Protein AF-A0A7C3IYG7-F1 (afdb_monomer_lite)

Structure (mmCIF, N/CA/C/O backbone):
data_AF-A0A7C3IYG7-F1
#
_entry.id   AF-A0A7C3IYG7-F1
#
loop_
_atom_site.group_PDB
_atom_site.id
_atom_site.type_symbol
_atom_site.label_atom_id
_atom_site.label_alt_id
_atom_site.label_comp_id
_atom_site.label_asym_id
_atom_site.label_entity_id
_atom_site.label_seq_id
_atom_site.pdbx_PDB_ins_code
_atom_site.Cartn_x
_atom_site.Cartn_y
_atom_site.Cartn_z
_atom_site.occupancy
_atom_site.B_iso_or_equiv
_atom_site.auth_seq_id
_atom_site.auth_comp_id
_atom_site.auth_asym_id
_atom_site.auth_atom_id
_atom_site.pdbx_PDB_model_num
ATOM 1 N N . MET A 1 1 ? 21.218 -60.807 -65.097 1.00 55.69 1 MET A N 1
ATOM 2 C CA . MET A 1 1 ? 21.999 -60.240 -63.975 1.00 55.69 1 MET A CA 1
ATOM 3 C C . MET A 1 1 ? 23.462 -60.341 -64.370 1.00 55.69 1 MET A C 1
ATOM 5 O O . MET A 1 1 ? 23.872 -61.433 -64.730 1.00 55.69 1 MET A O 1
ATOM 9 N N . ASN A 1 2 ? 24.216 -59.238 -64.404 1.00 71.31 2 ASN A N 1
ATOM 10 C CA . ASN A 1 2 ? 25.634 -59.289 -64.780 1.00 71.31 2 ASN A CA 1
ATOM 11 C C . ASN A 1 2 ? 26.439 -59.809 -63.589 1.00 71.31 2 ASN A C 1
ATOM 13 O O . ASN A 1 2 ? 26.645 -59.083 -62.616 1.00 71.31 2 ASN A O 1
ATOM 17 N N . VAL A 1 3 ? 26.832 -61.078 -63.652 1.00 81.81 3 VAL A N 1
ATOM 18 C CA . VAL A 1 3 ? 27.703 -61.697 -62.656 1.00 81.81 3 VAL A CA 1
ATOM 19 C C . VAL A 1 3 ? 29.142 -61.367 -63.032 1.00 81.81 3 VAL A C 1
ATOM 21 O O . VAL A 1 3 ? 29.568 -61.615 -64.156 1.00 81.81 3 VAL A O 1
ATOM 24 N N . VAL A 1 4 ? 29.878 -60.740 -62.115 1.00 89.50 4 VAL A N 1
ATOM 25 C CA . VAL A 1 4 ? 31.293 -60.410 -62.323 1.00 89.50 4 VAL A CA 1
ATOM 26 C C . VAL A 1 4 ? 32.123 -61.541 -61.714 1.00 89.50 4 VAL A C 1
ATOM 28 O O . VAL A 1 4 ? 31.991 -61.774 -60.509 1.00 89.50 4 VAL A O 1
ATOM 31 N N . PRO A 1 5 ? 32.947 -62.259 -62.494 1.00 93.06 5 PRO A N 1
ATOM 32 C CA . PRO A 1 5 ? 33.769 -63.335 -61.957 1.00 93.06 5 PRO A CA 1
ATOM 33 C C . PRO A 1 5 ? 34.926 -62.783 -61.117 1.00 93.06 5 PRO A C 1
ATOM 35 O O . PRO A 1 5 ? 35.430 -61.680 -61.348 1.00 93.06 5 PRO A O 1
ATOM 38 N N . CYS A 1 6 ? 35.367 -63.560 -60.130 1.00 93.81 6 CYS A N 1
ATOM 39 C CA . CYS A 1 6 ? 36.541 -63.225 -59.337 1.00 93.81 6 CYS A CA 1
ATOM 40 C C . CYS A 1 6 ? 37.807 -63.243 -60.207 1.00 93.81 6 CYS A C 1
ATOM 42 O O . CYS A 1 6 ? 38.082 -64.262 -60.834 1.00 93.81 6 CYS A O 1
ATOM 44 N N . PRO A 1 7 ? 38.653 -62.198 -60.188 1.00 93.94 7 PRO A N 1
ATOM 45 C CA . PRO A 1 7 ? 39.861 -62.168 -61.015 1.00 93.94 7 PRO A CA 1
ATOM 46 C C . PRO A 1 7 ? 40.914 -63.208 -60.601 1.00 93.94 7 PRO A C 1
ATOM 48 O O . PRO A 1 7 ? 41.842 -63.464 -61.358 1.00 93.94 7 PRO A O 1
ATOM 51 N N . LYS A 1 8 ? 40.798 -63.793 -59.398 1.00 94.81 8 LYS A N 1
ATOM 52 C CA . LYS A 1 8 ? 41.775 -64.751 -58.866 1.00 94.81 8 LYS A CA 1
ATOM 53 C C . LYS A 1 8 ? 41.374 -66.213 -59.073 1.00 94.81 8 LYS A C 1
ATOM 55 O O . LYS A 1 8 ? 42.230 -67.024 -59.400 1.00 94.81 8 LYS A O 1
ATOM 60 N N . CYS A 1 9 ? 40.105 -66.560 -58.854 1.00 95.19 9 CYS A N 1
ATOM 61 C CA . CYS A 1 9 ? 39.622 -67.946 -58.942 1.00 95.19 9 CYS A CA 1
ATOM 62 C C . CYS A 1 9 ? 38.452 -68.146 -59.915 1.00 95.19 9 CYS A C 1
ATOM 64 O O . CYS A 1 9 ? 37.945 -69.255 -60.029 1.00 95.19 9 CYS A O 1
ATOM 66 N N . SER A 1 10 ? 37.997 -67.088 -60.590 1.00 93.56 10 SER A N 1
ATOM 67 C CA . SER A 1 10 ? 36.863 -67.086 -61.529 1.00 93.56 10 SER A CA 1
ATOM 68 C C . SER A 1 10 ? 35.498 -67.471 -60.946 1.00 93.56 10 SER A C 1
ATOM 70 O O . SER A 1 10 ? 34.525 -67.527 -61.692 1.00 93.56 10 SER A O 1
ATOM 72 N N . ALA A 1 11 ? 35.384 -67.665 -59.628 1.00 94.19 11 ALA A N 1
ATOM 73 C CA . ALA A 1 11 ? 34.102 -67.904 -58.969 1.00 94.19 11 ALA A CA 1
ATOM 74 C C . ALA A 1 11 ? 33.148 -66.706 -59.124 1.00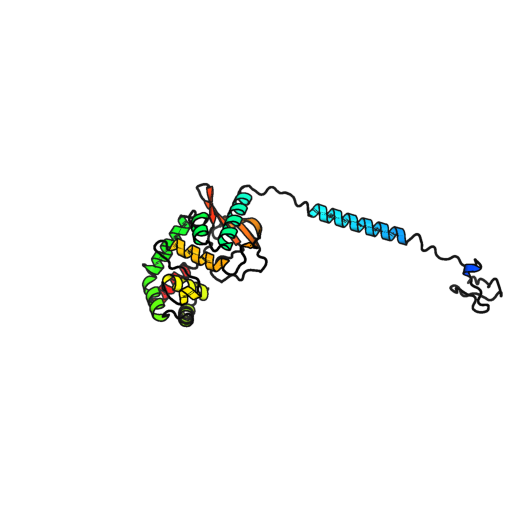 94.19 11 ALA A C 1
ATOM 76 O O . ALA A 1 11 ? 33.579 -65.546 -59.134 1.00 94.19 11 ALA A O 1
ATOM 77 N N . GLU A 1 12 ? 31.849 -66.984 -59.210 1.00 93.81 12 GLU A N 1
ATOM 78 C CA . GLU A 1 12 ? 30.803 -65.969 -59.325 1.00 93.81 12 GLU A CA 1
ATOM 79 C C . GLU A 1 12 ? 30.682 -65.134 -58.042 1.00 93.81 12 GLU A C 1
ATOM 81 O O . GLU A 1 12 ? 30.553 -65.663 -56.938 1.00 93.81 12 GLU A O 1
ATOM 86 N N . LEU A 1 13 ? 30.738 -63.803 -58.171 1.00 90.44 13 LEU A N 1
ATOM 87 C CA . LEU A 1 13 ? 30.729 -62.908 -57.015 1.00 90.44 13 LEU A CA 1
ATOM 88 C C . LEU A 1 13 ? 29.322 -62.374 -56.701 1.00 90.44 13 LEU A C 1
ATOM 90 O O . LEU A 1 13 ? 28.642 -61.859 -57.594 1.00 90.44 13 LEU A O 1
ATOM 94 N N . PRO A 1 14 ? 28.908 -62.356 -55.419 1.00 85.12 14 PRO A N 1
ATOM 95 C CA . PRO A 1 14 ? 27.654 -61.730 -55.019 1.00 85.12 14 PRO A CA 1
ATOM 96 C C . PRO A 1 14 ? 27.717 -60.206 -55.194 1.00 85.12 14 PRO A C 1
ATOM 98 O O . PRO A 1 14 ? 28.733 -59.565 -54.911 1.00 85.12 14 PRO A O 1
ATOM 101 N N . ALA A 1 15 ? 26.599 -59.582 -55.579 1.00 83.81 15 ALA A N 1
ATOM 102 C CA . ALA A 1 15 ? 26.536 -58.170 -55.982 1.00 83.81 15 ALA A CA 1
ATOM 103 C C . ALA A 1 15 ? 27.065 -57.157 -54.943 1.00 83.81 15 ALA A C 1
ATOM 105 O O . ALA A 1 15 ? 27.462 -56.055 -55.314 1.00 83.81 15 ALA A O 1
ATOM 106 N N . LYS A 1 16 ? 27.141 -57.506 -53.650 1.00 84.19 16 LYS A N 1
ATOM 107 C CA . LYS A 1 16 ? 27.595 -56.610 -52.563 1.00 84.19 16 LYS A CA 1
ATOM 108 C C . LYS A 1 16 ? 28.749 -57.153 -51.698 1.00 84.19 16 LYS A C 1
ATOM 110 O O . LYS A 1 16 ? 29.076 -56.537 -50.690 1.00 84.19 16 LYS A O 1
ATOM 115 N N . GLY A 1 17 ? 29.392 -58.258 -52.085 1.00 85.19 17 GLY A N 1
ATOM 116 C CA . GLY A 1 17 ? 30.521 -58.817 -51.329 1.00 85.19 17 GLY A CA 1
ATOM 117 C C . GLY A 1 17 ? 31.777 -57.936 -51.381 1.00 85.19 17 GLY A C 1
ATOM 118 O O . GLY A 1 17 ? 32.104 -57.390 -52.433 1.00 85.19 17 GLY A O 1
ATOM 119 N N . ARG A 1 18 ? 32.484 -57.798 -50.250 1.00 90.31 18 ARG A N 1
ATOM 120 C CA . ARG A 1 18 ? 33.813 -57.153 -50.176 1.00 90.31 18 ARG A CA 1
ATOM 121 C C . ARG A 1 18 ? 34.944 -58.115 -50.551 1.00 90.31 18 ARG A C 1
ATOM 123 O O . ARG A 1 18 ? 35.904 -57.698 -51.190 1.00 90.31 18 ARG A O 1
ATOM 130 N N . PHE A 1 19 ? 34.789 -59.388 -50.199 1.00 93.19 19 PHE A N 1
ATOM 131 C CA . PHE A 1 19 ? 35.754 -60.451 -50.461 1.00 93.19 19 PHE A CA 1
ATOM 132 C C . PHE A 1 19 ? 35.117 -61.553 -51.311 1.00 93.19 19 PHE A C 1
ATOM 134 O O . PHE A 1 19 ? 33.899 -61.750 -51.265 1.00 93.19 19 PHE A O 1
ATOM 141 N N . CYS A 1 20 ? 35.929 -62.278 -52.079 1.00 93.19 20 CYS A N 1
ATOM 142 C CA . CYS A 1 20 ? 35.503 -63.528 -52.701 1.00 93.19 20 CYS A CA 1
ATOM 143 C C . CYS A 1 20 ? 35.314 -64.599 -51.620 1.00 93.19 20 CYS A C 1
ATOM 145 O O . CYS A 1 20 ? 36.235 -64.843 -50.844 1.00 93.19 20 CYS A O 1
ATOM 147 N N . LEU A 1 21 ? 34.142 -65.236 -51.581 1.00 93.00 21 LEU A N 1
ATOM 148 C CA . LEU A 1 21 ? 33.816 -66.239 -50.561 1.00 93.00 21 LEU A CA 1
ATOM 149 C C . LEU A 1 21 ? 34.609 -67.542 -50.730 1.00 93.00 21 LEU A C 1
ATOM 151 O O . LEU A 1 21 ? 34.847 -68.225 -49.745 1.00 93.00 21 LEU A O 1
ATOM 155 N N . GLU A 1 22 ? 35.066 -67.836 -51.948 1.00 95.12 22 GLU A N 1
ATOM 156 C CA . GLU A 1 22 ? 35.830 -69.053 -52.242 1.00 95.12 22 GLU A CA 1
ATOM 157 C C . GLU A 1 22 ? 37.329 -68.887 -51.959 1.00 95.12 22 GLU A C 1
ATOM 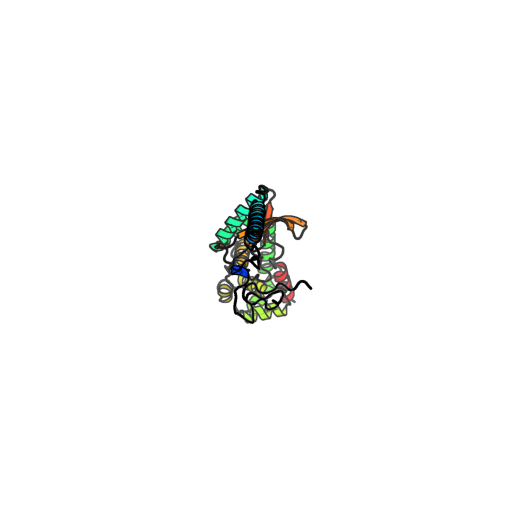159 O O . GLU A 1 22 ? 37.947 -69.723 -51.312 1.00 95.12 22 GLU A O 1
ATOM 164 N N . CYS A 1 23 ? 37.947 -67.797 -52.435 1.00 95.00 23 CYS A N 1
ATOM 165 C CA . CYS A 1 23 ? 39.408 -67.629 -52.361 1.00 95.00 23 CYS A CA 1
ATOM 166 C C . CYS A 1 23 ? 39.891 -66.517 -51.416 1.00 95.00 23 CYS A C 1
ATOM 168 O O . CYS A 1 23 ? 41.096 -66.277 -51.321 1.00 95.00 23 CYS A O 1
ATOM 170 N N . GLY A 1 24 ? 38.977 -65.782 -50.776 1.00 92.69 24 GLY A N 1
ATOM 171 C CA . GLY A 1 24 ? 39.298 -64.700 -49.839 1.00 92.69 24 GLY A CA 1
ATOM 172 C C . GLY A 1 24 ? 39.858 -63.413 -50.465 1.00 92.69 24 GLY A C 1
ATOM 173 O O . GLY A 1 24 ? 40.280 -62.519 -49.739 1.00 92.69 24 GLY A O 1
ATOM 174 N N . CYS A 1 25 ? 39.888 -63.279 -51.796 1.00 93.25 25 CYS A N 1
ATOM 175 C CA . CYS A 1 25 ? 40.437 -62.093 -52.473 1.00 93.25 25 CYS A CA 1
ATOM 176 C C . CYS A 1 25 ? 39.624 -60.812 -52.175 1.00 93.25 25 CYS A C 1
ATOM 178 O O . CYS A 1 25 ? 38.404 -60.819 -52.356 1.00 93.25 25 CYS A O 1
ATOM 180 N N . ASP A 1 26 ? 40.284 -59.715 -51.762 1.00 92.38 26 ASP A N 1
ATOM 181 C CA . ASP A 1 26 ? 39.660 -58.391 -51.570 1.00 92.38 26 ASP A CA 1
ATOM 182 C C . ASP A 1 26 ? 39.371 -57.720 -52.922 1.00 92.38 26 ASP A C 1
ATOM 184 O O . ASP A 1 26 ? 40.269 -57.389 -53.702 1.00 92.38 26 ASP A O 1
ATOM 188 N N . LEU A 1 27 ? 38.085 -57.507 -53.196 1.00 90.50 27 LEU A N 1
ATOM 189 C CA . LEU A 1 27 ? 37.592 -57.021 -54.481 1.00 90.50 27 LEU A CA 1
ATOM 190 C C . LEU A 1 27 ? 37.798 -55.513 -54.683 1.00 90.50 27 LEU A C 1
ATOM 192 O O . LEU A 1 27 ? 37.741 -55.043 -55.820 1.00 90.50 27 LEU A O 1
ATOM 196 N N . TYR A 1 28 ? 38.032 -54.743 -53.617 1.00 86.81 28 TYR A N 1
ATOM 197 C CA . TYR A 1 28 ? 38.353 -53.318 -53.735 1.00 86.81 28 TYR A CA 1
ATOM 198 C C . TYR A 1 28 ? 39.823 -53.121 -54.077 1.00 86.81 28 TYR A C 1
ATOM 200 O O . TYR A 1 28 ? 40.146 -52.311 -54.944 1.00 86.81 28 TYR A O 1
ATOM 208 N N . GLN A 1 29 ? 40.711 -53.900 -53.454 1.00 89.06 29 GLN A N 1
ATOM 209 C CA . GLN A 1 29 ? 42.139 -53.833 -53.763 1.00 89.06 29 GLN A CA 1
ATOM 210 C C . GLN A 1 29 ? 42.431 -54.334 -55.183 1.00 89.06 29 GLN A C 1
ATOM 212 O O . GLN A 1 29 ? 43.254 -53.755 -55.884 1.00 89.06 29 GLN A O 1
ATOM 217 N N . ALA A 1 30 ? 41.697 -55.352 -55.641 1.00 85.12 30 ALA A N 1
ATOM 218 C CA . ALA A 1 30 ? 41.769 -55.845 -57.015 1.00 85.12 30 ALA A CA 1
ATOM 219 C C . ALA A 1 30 ? 41.150 -54.887 -58.059 1.00 85.12 30 ALA A C 1
ATOM 221 O O . ALA A 1 30 ? 41.086 -55.229 -59.237 1.00 85.12 30 ALA A O 1
ATOM 222 N N . GLY A 1 31 ? 40.642 -53.716 -57.652 1.00 87.75 31 GLY A N 1
ATOM 223 C CA . GLY A 1 31 ? 40.057 -52.720 -58.556 1.00 87.75 31 GLY A CA 1
ATOM 224 C C . GLY A 1 31 ? 38.706 -53.115 -59.161 1.00 87.75 31 GLY A C 1
ATOM 225 O O . GLY A 1 31 ? 38.147 -52.359 -59.954 1.00 87.75 31 GLY A O 1
ATOM 226 N N . VAL A 1 32 ? 38.150 -54.265 -58.768 1.00 85.56 32 VAL A N 1
ATOM 227 C CA . VAL A 1 32 ? 36.845 -54.759 -59.236 1.00 85.56 32 VAL A CA 1
ATOM 228 C C . VAL A 1 32 ? 35.711 -53.883 -58.694 1.00 85.56 32 VAL A C 1
ATOM 230 O O . VAL A 1 32 ? 34.663 -53.754 -59.327 1.00 85.56 32 VAL A O 1
ATOM 233 N N . ARG A 1 33 ? 35.910 -53.241 -57.534 1.00 80.81 33 ARG A N 1
ATOM 234 C CA . ARG A 1 33 ? 34.943 -52.319 -56.923 1.00 80.81 33 ARG A CA 1
ATOM 235 C C . ARG A 1 33 ? 35.582 -50.988 -56.558 1.00 80.81 33 ARG A C 1
ATOM 237 O O . ARG A 1 33 ? 36.662 -50.939 -55.983 1.00 80.81 33 ARG A O 1
ATOM 244 N N . ARG A 1 34 ? 34.869 -49.896 -56.836 1.00 76.75 34 ARG A N 1
ATOM 245 C CA . ARG A 1 34 ? 35.255 -48.544 -56.410 1.00 76.75 34 ARG A CA 1
ATOM 246 C C . ARG A 1 34 ? 34.597 -48.224 -55.071 1.00 76.75 34 ARG A C 1
ATOM 248 O O . ARG A 1 34 ? 33.399 -48.450 -54.906 1.00 76.75 34 ARG A O 1
ATOM 255 N N . ALA A 1 35 ? 35.371 -47.706 -54.120 1.00 68.19 35 ALA A N 1
ATOM 256 C CA . ALA A 1 35 ? 34.825 -47.232 -52.854 1.00 68.19 35 ALA A CA 1
ATOM 257 C C . ALA A 1 35 ? 33.899 -46.021 -53.095 1.00 68.19 35 ALA A C 1
ATOM 259 O O . ALA A 1 35 ? 34.225 -45.162 -53.920 1.00 68.19 35 ALA A O 1
ATOM 260 N N . PRO A 1 36 ? 32.751 -45.922 -52.403 1.00 61.28 36 PRO A N 1
ATOM 261 C CA . PRO A 1 36 ? 31.920 -44.728 -52.469 1.00 61.28 36 PRO A CA 1
ATOM 262 C C . PRO A 1 36 ? 32.690 -43.528 -51.896 1.00 61.28 36 PRO A C 1
ATOM 264 O O . PRO A 1 36 ? 33.193 -43.574 -50.774 1.00 61.28 36 PRO A O 1
ATOM 267 N N . LEU A 1 37 ? 32.791 -42.451 -52.677 1.00 58.38 37 LEU A N 1
ATOM 268 C CA . LEU A 1 37 ? 33.453 -41.201 -52.295 1.00 58.38 37 LEU A CA 1
ATOM 269 C C . LEU A 1 37 ? 32.657 -40.498 -51.177 1.00 58.38 37 LEU A C 1
ATOM 271 O O . LEU A 1 37 ? 31.781 -39.678 -51.438 1.00 58.38 37 LEU A O 1
ATOM 275 N N . PHE A 1 38 ? 32.959 -40.814 -49.917 1.00 54.66 38 PHE A N 1
ATOM 276 C CA . PHE A 1 38 ? 32.318 -40.223 -48.731 1.00 54.66 38 PHE A CA 1
ATOM 277 C C . PHE A 1 38 ? 32.765 -38.777 -48.412 1.00 54.66 38 PHE A C 1
ATOM 279 O O . PHE A 1 38 ? 32.207 -38.155 -47.515 1.00 54.66 38 PHE A O 1
ATOM 286 N N . GLY A 1 39 ? 33.732 -38.207 -49.142 1.00 54.28 39 GLY A N 1
ATOM 287 C CA . GLY A 1 39 ? 34.352 -36.919 -48.787 1.00 54.28 39 GLY A CA 1
ATOM 288 C C . GLY A 1 39 ? 33.534 -35.653 -49.089 1.00 54.28 39 GLY A C 1
ATOM 289 O O . GLY A 1 39 ? 33.685 -34.656 -48.393 1.00 54.28 39 GLY A O 1
ATOM 290 N N . ALA A 1 40 ? 32.650 -35.661 -50.092 1.00 54.72 40 ALA A N 1
ATOM 291 C CA . ALA A 1 40 ? 32.000 -34.424 -50.555 1.00 54.72 40 ALA A CA 1
ATOM 292 C C . ALA A 1 40 ? 30.715 -34.055 -49.786 1.00 54.72 40 ALA A C 1
ATOM 294 O O . ALA A 1 40 ? 30.357 -32.882 -49.701 1.00 54.72 40 ALA A O 1
ATOM 295 N N . ARG A 1 41 ? 30.013 -35.034 -49.197 1.00 56.44 41 ARG A N 1
ATOM 296 C CA . ARG A 1 41 ? 28.742 -34.783 -48.492 1.00 56.44 41 ARG A CA 1
ATOM 297 C C . ARG A 1 41 ? 28.932 -34.086 -47.144 1.00 56.44 41 ARG A C 1
ATOM 299 O O . ARG A 1 41 ? 28.112 -33.248 -46.790 1.00 56.44 41 ARG A O 1
ATOM 306 N N . SER A 1 42 ? 30.025 -34.368 -46.439 1.00 58.66 42 SER A N 1
ATOM 307 C CA . SER A 1 42 ? 30.265 -33.844 -45.089 1.00 58.66 42 SER A CA 1
ATOM 308 C C . SER A 1 42 ? 30.468 -32.323 -45.059 1.00 58.66 42 SER A C 1
ATOM 310 O O . SER A 1 42 ? 29.978 -31.664 -44.142 1.00 58.66 42 SER A O 1
ATOM 312 N N . LEU A 1 43 ? 31.110 -31.748 -46.084 1.00 61.94 43 LEU A N 1
ATOM 313 C CA . LEU A 1 43 ? 31.385 -30.305 -46.162 1.00 61.94 43 LEU A CA 1
ATOM 314 C C . LEU A 1 43 ? 30.121 -29.463 -46.386 1.00 61.94 43 LEU A C 1
ATOM 316 O O . LEU A 1 43 ? 29.990 -28.388 -45.804 1.00 61.94 43 LEU A O 1
ATOM 320 N N . VAL A 1 44 ? 29.163 -29.965 -47.171 1.00 68.38 44 VAL A N 1
ATOM 321 C CA . VAL A 1 44 ? 27.909 -29.248 -47.456 1.00 68.38 44 VAL A CA 1
ATOM 322 C C . VAL A 1 44 ? 27.037 -29.148 -46.201 1.00 68.38 44 VAL A C 1
ATOM 324 O O . VAL A 1 44 ? 26.525 -28.075 -45.890 1.00 68.38 44 VAL A O 1
ATOM 327 N N . THR A 1 45 ? 26.919 -30.229 -45.425 1.00 69.81 45 THR A N 1
ATOM 328 C CA . THR A 1 45 ? 26.177 -30.217 -44.151 1.00 69.81 45 THR A CA 1
ATOM 329 C C . THR A 1 45 ? 26.777 -29.255 -43.127 1.00 69.81 45 THR A C 1
ATOM 331 O O . THR A 1 45 ? 26.028 -28.568 -42.434 1.00 69.81 45 THR A O 1
ATOM 334 N N . LEU A 1 46 ? 28.109 -29.159 -43.052 1.00 72.12 46 LEU A N 1
ATOM 335 C CA . LEU A 1 46 ? 28.779 -28.246 -42.124 1.00 72.12 46 LEU A CA 1
ATOM 336 C C . LEU A 1 46 ? 28.533 -26.776 -42.505 1.00 72.12 46 LEU A C 1
ATOM 338 O O . LEU A 1 46 ? 28.221 -25.963 -41.638 1.00 72.12 46 LEU A O 1
ATOM 342 N N . ALA A 1 47 ? 28.601 -26.444 -43.798 1.00 70.56 47 ALA A N 1
ATOM 343 C CA . ALA A 1 47 ? 28.348 -25.088 -44.286 1.00 70.56 47 ALA A CA 1
ATOM 344 C C . ALA A 1 47 ? 26.905 -24.624 -44.011 1.00 70.56 47 ALA A C 1
ATOM 346 O O . ALA A 1 47 ? 26.693 -23.490 -43.582 1.00 70.56 47 ALA A O 1
ATOM 347 N N . ILE A 1 48 ? 25.919 -25.513 -44.186 1.00 75.50 48 ILE A N 1
ATOM 348 C CA . ILE A 1 48 ? 24.510 -25.220 -43.876 1.00 75.50 48 ILE A CA 1
ATOM 349 C C . ILE A 1 48 ? 24.321 -25.003 -42.369 1.00 75.50 48 ILE A C 1
ATOM 351 O O . ILE A 1 48 ? 23.678 -24.034 -41.969 1.00 75.50 48 ILE A O 1
ATOM 355 N N . ALA A 1 49 ? 24.914 -25.854 -41.525 1.00 74.75 49 ALA A N 1
ATOM 356 C CA . ALA A 1 49 ? 24.818 -25.715 -40.073 1.00 74.75 49 ALA A CA 1
ATOM 357 C C . ALA A 1 49 ? 25.423 -24.390 -39.573 1.00 74.75 49 ALA A C 1
ATOM 359 O O . ALA A 1 49 ? 24.804 -23.701 -38.764 1.00 74.75 49 ALA A O 1
ATOM 360 N N . VAL A 1 50 ? 26.588 -23.990 -40.099 1.00 78.00 50 VAL A N 1
ATOM 361 C CA . VAL A 1 50 ? 27.231 -22.709 -39.759 1.00 78.00 50 VAL A CA 1
ATOM 362 C C . VAL A 1 50 ? 26.402 -21.518 -40.249 1.00 78.00 50 VAL A C 1
ATOM 364 O O . VAL A 1 50 ? 26.240 -20.548 -39.510 1.00 78.00 50 VAL A O 1
ATOM 367 N N . GLY A 1 51 ? 25.821 -21.597 -41.450 1.00 77.19 51 GLY A N 1
ATOM 368 C CA . GLY A 1 51 ? 24.938 -20.554 -41.981 1.00 77.19 51 GLY A CA 1
ATOM 369 C C . GLY A 1 51 ? 23.674 -20.355 -41.139 1.00 77.19 51 GLY A C 1
ATOM 370 O O . GLY A 1 51 ? 23.325 -19.220 -40.814 1.00 77.19 51 GLY A O 1
ATOM 371 N N . ILE A 1 52 ? 23.026 -21.447 -40.719 1.00 76.56 52 ILE A N 1
ATOM 372 C CA . ILE A 1 52 ? 21.844 -21.400 -39.843 1.00 76.56 52 ILE A CA 1
ATOM 373 C C . ILE A 1 52 ? 22.211 -20.823 -38.471 1.00 76.56 52 ILE A C 1
ATOM 375 O O . ILE A 1 52 ? 21.494 -19.963 -37.957 1.00 76.56 52 ILE A O 1
ATOM 379 N N . LEU A 1 53 ? 23.341 -21.243 -37.892 1.00 73.75 53 LEU A N 1
ATOM 380 C CA . LEU A 1 53 ? 23.795 -20.737 -36.597 1.00 73.75 53 LEU A CA 1
ATOM 381 C C . LEU A 1 53 ? 24.132 -19.237 -36.665 1.00 73.75 53 LEU A C 1
ATOM 383 O O . LEU A 1 53 ? 23.731 -18.476 -35.788 1.00 73.75 53 LEU A O 1
ATOM 387 N N . GLY A 1 54 ? 24.797 -18.792 -37.736 1.00 71.50 54 GLY A N 1
ATOM 388 C CA . GLY A 1 54 ? 25.085 -17.378 -37.982 1.00 71.50 54 GLY A CA 1
ATOM 389 C C . GLY A 1 54 ? 23.818 -16.536 -38.151 1.00 71.50 54 GLY A C 1
ATOM 390 O O . GLY A 1 54 ? 23.694 -15.484 -37.525 1.00 71.50 54 GLY A O 1
ATOM 391 N N . ALA A 1 55 ? 22.840 -17.021 -38.923 1.00 70.44 55 ALA A N 1
ATOM 392 C CA . ALA A 1 55 ? 21.555 -16.345 -39.102 1.00 70.44 55 ALA A CA 1
ATOM 393 C C . ALA A 1 55 ? 20.757 -16.251 -37.790 1.00 70.44 55 ALA A C 1
ATOM 395 O O . ALA A 1 55 ? 20.176 -15.206 -37.504 1.00 70.44 55 ALA A O 1
ATOM 396 N N . LEU A 1 56 ? 20.777 -17.294 -36.951 1.00 70.19 56 LEU A N 1
ATOM 397 C CA . LEU A 1 56 ? 20.157 -17.274 -35.622 1.00 70.19 56 LEU A CA 1
ATOM 398 C C . LEU A 1 56 ? 20.850 -16.292 -34.671 1.00 70.19 56 LEU A C 1
ATOM 400 O O . LEU A 1 56 ? 20.167 -15.554 -33.962 1.00 70.19 56 LEU A O 1
ATOM 404 N N . VAL A 1 57 ? 22.184 -16.220 -34.671 1.00 69.44 57 VAL A N 1
ATOM 405 C CA . VAL A 1 57 ? 22.938 -15.241 -33.865 1.00 69.44 57 VAL A CA 1
ATOM 406 C C . VAL A 1 57 ? 22.674 -13.804 -34.331 1.00 69.44 57 VAL A C 1
ATOM 408 O O . VAL A 1 57 ? 22.531 -12.907 -33.504 1.00 69.44 57 VAL A O 1
ATOM 411 N N . VAL A 1 58 ? 22.551 -13.562 -35.639 1.00 65.88 58 VAL A N 1
ATOM 412 C CA . VAL A 1 58 ? 22.217 -12.231 -36.177 1.00 65.88 58 VAL A CA 1
ATOM 413 C C . VAL A 1 58 ? 20.759 -11.865 -35.896 1.00 65.88 58 VAL A C 1
ATOM 415 O O . VAL A 1 58 ? 20.491 -10.740 -35.484 1.00 65.88 58 VAL A O 1
ATOM 418 N N . ALA A 1 59 ? 19.817 -12.801 -36.025 1.00 61.44 59 ALA A N 1
ATOM 419 C CA . ALA A 1 59 ? 18.409 -12.570 -35.701 1.00 61.44 59 ALA A CA 1
ATOM 420 C C . ALA A 1 59 ? 18.177 -12.346 -34.195 1.00 61.44 59 ALA A C 1
ATOM 422 O O . ALA A 1 59 ? 17.344 -11.525 -33.813 1.00 61.44 59 ALA A O 1
ATOM 423 N N . THR A 1 60 ? 18.930 -13.031 -33.329 1.00 57.47 60 THR A N 1
ATOM 424 C CA . THR A 1 60 ? 18.875 -12.823 -31.871 1.00 57.47 60 THR A CA 1
ATOM 425 C C . THR A 1 60 ? 19.565 -11.527 -31.451 1.00 57.47 60 THR A C 1
ATOM 427 O O . THR A 1 60 ? 19.010 -10.792 -30.638 1.00 57.47 60 THR A O 1
ATOM 430 N N . ARG A 1 61 ? 20.705 -11.163 -32.056 1.00 55.47 61 ARG A N 1
ATOM 431 C CA . ARG A 1 61 ? 21.339 -9.848 -31.835 1.00 55.47 61 ARG A CA 1
ATOM 432 C C . ARG A 1 61 ? 20.494 -8.691 -32.368 1.00 55.47 61 ARG A C 1
ATOM 434 O O . ARG A 1 61 ? 20.390 -7.673 -31.695 1.00 55.47 61 ARG A O 1
ATOM 441 N N . GLY A 1 62 ? 19.835 -8.861 -33.513 1.00 47.56 62 GLY A N 1
ATOM 442 C CA . GLY A 1 62 ? 18.910 -7.874 -34.078 1.00 47.56 62 GLY A CA 1
ATOM 443 C C . GLY A 1 62 ? 17.655 -7.657 -33.228 1.00 47.56 62 GLY A C 1
ATOM 444 O O . GLY A 1 62 ? 17.095 -6.569 -33.244 1.00 47.56 62 GLY A O 1
ATOM 445 N N . ARG A 1 63 ? 17.248 -8.653 -32.428 1.00 49.22 63 ARG A N 1
ATOM 446 C CA . ARG A 1 63 ? 16.184 -8.510 -31.420 1.00 49.22 63 ARG A CA 1
ATOM 447 C C . ARG A 1 63 ? 16.655 -7.919 -30.091 1.00 49.22 63 ARG A C 1
ATOM 449 O O . ARG A 1 63 ? 15.831 -7.367 -29.375 1.00 49.22 63 ARG A O 1
ATOM 456 N N . LEU A 1 64 ? 17.943 -8.035 -29.761 1.00 47.62 64 LEU A N 1
ATOM 457 C CA . LEU A 1 64 ? 18.547 -7.417 -28.570 1.00 47.62 64 LEU A CA 1
ATOM 458 C C . LEU A 1 64 ? 18.906 -5.944 -28.781 1.00 47.62 64 LEU A C 1
ATOM 460 O O . LEU A 1 64 ? 19.013 -5.203 -27.812 1.00 47.62 64 LEU A O 1
ATOM 464 N N . VAL A 1 65 ? 18.980 -5.488 -30.034 1.00 45.78 65 VAL A N 1
ATOM 465 C CA . VAL A 1 65 ? 18.727 -4.082 -30.371 1.00 45.78 65 VAL A CA 1
ATOM 466 C C . VAL A 1 65 ? 17.211 -3.878 -30.374 1.00 45.78 65 VAL A C 1
ATOM 468 O O . VAL A 1 65 ? 16.586 -3.519 -31.369 1.00 45.78 65 VAL A O 1
ATOM 471 N N . THR A 1 66 ? 16.585 -4.145 -29.227 1.00 46.22 66 THR A N 1
ATOM 472 C CA . THR A 1 66 ? 15.361 -3.454 -28.858 1.00 46.22 66 THR A CA 1
ATOM 473 C C . THR A 1 66 ? 15.669 -1.981 -29.026 1.00 46.22 66 THR A C 1
ATOM 475 O O . THR A 1 66 ? 16.481 -1.434 -28.284 1.00 46.22 66 THR A O 1
ATOM 478 N N . SER A 1 67 ? 15.088 -1.389 -30.068 1.00 46.25 67 SER A N 1
ATOM 479 C CA . SER A 1 67 ? 14.476 -0.071 -30.021 1.00 46.25 67 SER A CA 1
ATOM 480 C C . SER A 1 67 ? 14.797 0.628 -28.703 1.00 46.25 67 SER A C 1
ATOM 482 O O . SER A 1 67 ? 14.092 0.423 -27.713 1.00 46.25 67 SER A O 1
ATOM 484 N N . SER A 1 68 ? 15.862 1.431 -28.691 1.00 52.94 68 SER A N 1
ATOM 485 C CA . SER A 1 68 ? 16.060 2.474 -27.688 1.00 52.94 68 SER A CA 1
ATOM 486 C C . SER A 1 68 ? 14.951 3.495 -27.923 1.00 52.94 68 SER A C 1
ATOM 488 O O . SER A 1 68 ? 15.170 4.565 -28.479 1.00 52.94 68 SER A O 1
ATOM 490 N N . ARG A 1 69 ? 13.710 3.085 -27.641 1.00 63.56 69 ARG A N 1
ATOM 491 C CA . ARG A 1 69 ? 12.548 3.948 -27.657 1.00 63.56 69 ARG A CA 1
ATOM 492 C C . ARG A 1 69 ? 12.794 4.852 -26.473 1.00 63.56 69 ARG A C 1
ATOM 494 O O . ARG A 1 69 ? 12.722 4.400 -25.334 1.00 63.56 69 ARG A O 1
ATOM 501 N N . GLU A 1 70 ? 13.216 6.070 -26.768 1.00 80.19 70 GLU A N 1
ATOM 502 C CA . GLU A 1 70 ? 13.306 7.124 -25.777 1.00 80.19 70 GLU A CA 1
ATOM 503 C C . GLU A 1 70 ? 11.963 7.146 -25.044 1.00 80.19 70 GLU A C 1
ATOM 505 O O . GLU A 1 70 ? 10.907 7.314 -25.662 1.00 80.19 70 GLU A O 1
ATOM 510 N N . LEU A 1 71 ? 11.993 6.788 -23.758 1.00 83.62 71 LEU A N 1
ATOM 511 C CA . LEU A 1 71 ? 10.786 6.735 -22.944 1.00 83.62 71 LEU A CA 1
ATOM 512 C C . LEU A 1 71 ? 10.189 8.146 -22.920 1.00 83.62 71 LEU A C 1
ATOM 514 O O . LEU A 1 71 ? 10.959 9.110 -22.835 1.00 83.62 71 LEU A O 1
ATOM 518 N N . PRO A 1 72 ? 8.857 8.301 -22.967 1.00 92.94 72 PRO A N 1
ATOM 519 C CA . PRO A 1 72 ? 8.221 9.585 -22.713 1.00 92.94 72 PRO A CA 1
ATOM 520 C C . PRO A 1 72 ? 8.806 10.251 -21.453 1.00 92.94 72 PRO A C 1
ATOM 522 O O . PRO A 1 72 ? 9.076 9.545 -20.475 1.00 92.94 72 PRO A O 1
ATOM 525 N N . PRO A 1 73 ? 9.008 11.583 -21.432 1.00 94.44 73 PRO A N 1
ATOM 526 C CA . PRO A 1 73 ? 9.645 12.267 -20.303 1.00 94.44 73 PRO A CA 1
ATOM 527 C C . PRO A 1 73 ? 9.000 11.949 -18.945 1.00 94.44 73 PRO A C 1
ATOM 529 O O . PRO A 1 73 ? 9.694 11.744 -17.954 1.00 94.44 73 PRO A O 1
ATOM 532 N N . GLU A 1 74 ? 7.674 11.826 -18.910 1.00 95.88 74 GLU A N 1
ATOM 533 C CA . GLU A 1 74 ? 6.905 11.474 -17.711 1.00 95.88 74 GLU A CA 1
ATOM 534 C C . GLU A 1 74 ? 7.221 10.060 -17.199 1.00 95.88 74 GLU A C 1
ATOM 536 O O . GLU A 1 74 ? 7.362 9.852 -15.994 1.00 95.88 74 GLU A O 1
ATOM 541 N N . GLU A 1 75 ? 7.416 9.093 -18.103 1.00 96.19 75 GLU A N 1
ATOM 542 C CA . GLU A 1 75 ? 7.819 7.729 -17.744 1.00 96.19 75 GLU A CA 1
ATOM 543 C C . GLU A 1 75 ? 9.234 7.681 -17.171 1.00 96.19 75 GLU A C 1
ATOM 545 O O . GLU A 1 75 ? 9.496 6.906 -16.247 1.00 96.19 75 GLU A O 1
ATOM 550 N N . GLN A 1 76 ? 10.141 8.530 -17.663 1.00 95.88 76 GLN A N 1
ATOM 551 C CA . GLN A 1 76 ? 11.487 8.657 -17.100 1.00 95.88 76 GLN A CA 1
ATOM 552 C C . GLN A 1 76 ? 11.445 9.230 -15.678 1.00 95.88 76 GLN A C 1
ATOM 554 O O . GLN A 1 76 ? 12.088 8.682 -14.781 1.00 95.88 76 GLN A O 1
ATOM 559 N N . VAL A 1 77 ? 10.648 10.284 -15.460 1.00 96.38 77 VAL A N 1
ATOM 560 C CA . VAL A 1 77 ? 10.463 10.903 -14.138 1.00 96.38 77 VAL A CA 1
ATOM 561 C C . VAL A 1 77 ? 9.901 9.889 -13.147 1.00 96.38 77 VAL A C 1
ATOM 563 O O . VAL A 1 77 ? 10.502 9.659 -12.098 1.00 96.38 77 VAL A O 1
ATOM 566 N N . VAL A 1 78 ? 8.802 9.212 -13.486 1.00 97.31 78 VAL A N 1
ATOM 567 C CA . VAL A 1 78 ? 8.181 8.232 -12.583 1.00 97.31 78 VAL A CA 1
ATOM 568 C C . VAL A 1 78 ? 9.072 7.017 -12.340 1.00 97.31 78 VAL A C 1
ATOM 570 O O . VAL A 1 78 ? 9.102 6.500 -11.223 1.00 97.31 78 VAL A O 1
ATOM 573 N N . ARG A 1 79 ? 9.859 6.575 -13.328 1.00 97.69 79 ARG A N 1
ATOM 574 C CA . ARG A 1 79 ? 10.872 5.531 -13.111 1.00 97.69 79 ARG A CA 1
ATOM 575 C C . ARG A 1 79 ? 11.918 5.970 -12.076 1.00 97.69 79 ARG A C 1
ATOM 577 O O . ARG A 1 79 ? 12.289 5.165 -11.220 1.00 97.69 79 ARG A O 1
ATOM 584 N N . GLY A 1 80 ? 12.358 7.229 -12.124 1.00 97.81 80 GLY A N 1
ATOM 585 C CA . GLY A 1 80 ? 13.244 7.825 -11.118 1.00 97.81 80 GLY A CA 1
ATOM 586 C C . GLY A 1 80 ? 12.613 7.834 -9.724 1.00 97.81 80 GLY A C 1
ATOM 587 O O . GLY A 1 80 ? 13.162 7.238 -8.800 1.00 97.81 80 GLY A O 1
ATOM 588 N N . LEU A 1 81 ? 11.407 8.397 -9.599 1.00 97.88 81 LEU A N 1
ATOM 589 C CA . LEU A 1 81 ? 10.668 8.469 -8.330 1.00 97.88 81 LEU A CA 1
ATOM 590 C C . LEU A 1 81 ? 10.386 7.083 -7.734 1.00 97.88 81 LEU A C 1
ATOM 592 O O . LEU A 1 81 ? 10.531 6.872 -6.533 1.00 97.88 81 LEU A O 1
ATOM 596 N N . THR A 1 82 ? 10.045 6.107 -8.578 1.00 98.31 82 THR A N 1
ATOM 597 C CA . THR A 1 82 ? 9.850 4.714 -8.156 1.00 98.31 82 THR A CA 1
ATOM 598 C C . THR A 1 82 ? 11.145 4.100 -7.635 1.00 98.31 82 THR A C 1
ATOM 600 O O . THR A 1 82 ? 11.119 3.375 -6.645 1.00 98.31 82 THR A O 1
ATOM 603 N N . SER A 1 83 ? 12.284 4.403 -8.259 1.00 98.25 83 SER A N 1
ATOM 604 C CA . SER A 1 83 ? 13.585 3.910 -7.793 1.00 98.25 83 SER A CA 1
ATOM 605 C C . SER A 1 83 ? 13.935 4.483 -6.417 1.00 98.25 83 SER A C 1
ATOM 607 O O . SER A 1 83 ? 14.387 3.745 -5.544 1.00 98.2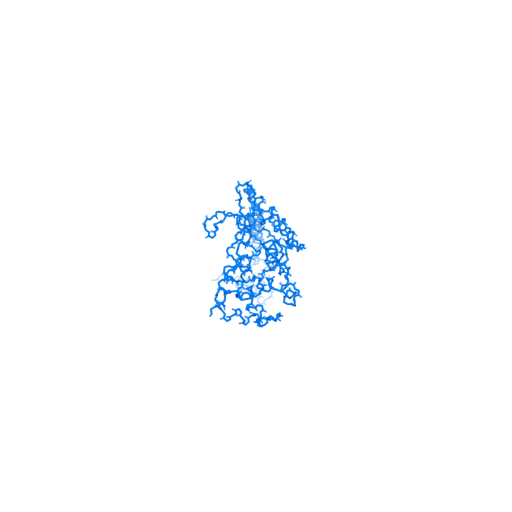5 83 SER A O 1
ATOM 609 N N . GLU A 1 84 ? 13.672 5.774 -6.196 1.00 98.19 84 GLU A N 1
ATOM 610 C CA . GLU A 1 84 ? 13.854 6.420 -4.890 1.00 98.19 84 GLU A CA 1
ATOM 611 C C . GLU A 1 84 ? 12.924 5.841 -3.817 1.00 98.19 84 GLU A C 1
ATOM 613 O O . GLU A 1 84 ? 13.367 5.559 -2.703 1.00 98.19 84 GLU A O 1
ATOM 618 N N . LEU A 1 85 ? 11.649 5.613 -4.150 1.00 98.00 85 LEU A N 1
ATOM 619 C CA . LEU A 1 85 ? 10.688 4.973 -3.252 1.00 98.00 85 LEU A CA 1
ATOM 620 C C . LEU A 1 85 ? 11.164 3.580 -2.831 1.00 98.00 85 LEU A C 1
ATOM 622 O O . LEU A 1 85 ? 11.141 3.267 -1.643 1.00 98.00 85 LEU A O 1
ATOM 626 N N . LEU A 1 86 ? 11.624 2.759 -3.781 1.00 98.12 86 LEU A N 1
ATOM 627 C CA . LEU A 1 86 ? 12.132 1.414 -3.498 1.00 98.12 86 LEU A CA 1
ATOM 628 C C . LEU A 1 86 ? 13.390 1.446 -2.620 1.00 98.12 86 LEU A C 1
ATOM 630 O O . LEU A 1 86 ? 13.532 0.598 -1.741 1.00 98.12 86 LEU A O 1
ATOM 634 N N . ALA A 1 87 ? 14.270 2.436 -2.804 1.00 98.00 87 ALA A N 1
ATOM 635 C CA . ALA A 1 87 ? 15.433 2.627 -1.939 1.00 98.00 87 ALA A CA 1
ATOM 636 C C . ALA A 1 87 ? 15.021 2.954 -0.494 1.00 98.00 87 ALA A C 1
ATOM 638 O O . ALA A 1 87 ? 15.493 2.304 0.437 1.00 98.00 87 ALA A O 1
ATOM 639 N N . LEU A 1 88 ? 14.081 3.886 -0.301 1.00 97.81 88 LEU A N 1
ATOM 640 C CA . LEU A 1 88 ? 13.551 4.206 1.029 1.00 97.81 88 LEU A CA 1
ATOM 641 C C . LEU A 1 88 ? 12.820 3.014 1.660 1.00 97.81 88 LEU A C 1
ATOM 643 O O . LEU A 1 88 ? 12.942 2.785 2.861 1.00 97.81 88 LEU A O 1
ATOM 647 N N . ALA A 1 89 ? 12.087 2.231 0.864 1.00 97.00 89 ALA A N 1
ATOM 648 C CA . ALA A 1 89 ? 11.405 1.032 1.343 1.00 97.00 89 ALA A CA 1
ATOM 649 C C . ALA A 1 89 ? 12.407 -0.045 1.786 1.00 97.00 89 ALA A C 1
ATOM 651 O O . ALA A 1 89 ? 12.203 -0.680 2.817 1.00 97.00 89 ALA A O 1
ATOM 652 N N . ALA A 1 90 ? 13.522 -0.203 1.065 1.00 96.62 90 ALA A N 1
ATOM 653 C CA . ALA A 1 90 ? 14.605 -1.114 1.438 1.00 96.62 90 ALA A CA 1
ATOM 654 C C . ALA A 1 90 ? 15.284 -0.730 2.764 1.00 96.62 90 ALA A C 1
ATOM 656 O O . ALA A 1 90 ? 15.803 -1.596 3.465 1.00 96.62 90 ALA A O 1
ATOM 657 N N . GLU A 1 91 ? 15.269 0.555 3.118 1.00 96.56 91 GLU A N 1
ATOM 658 C CA . GLU A 1 91 ? 15.755 1.069 4.404 1.00 96.56 91 GLU A CA 1
ATOM 659 C C . GLU A 1 91 ? 14.693 1.015 5.517 1.00 96.56 91 GLU A C 1
ATOM 661 O O . GLU A 1 91 ? 15.001 1.293 6.674 1.00 96.56 91 GLU A O 1
ATOM 666 N N . GLY A 1 92 ? 13.442 0.670 5.193 1.00 94.69 92 GLY A N 1
ATOM 667 C CA . GLY A 1 92 ? 12.314 0.748 6.126 1.00 94.69 92 GLY A CA 1
ATOM 668 C C . GLY A 1 92 ? 11.881 2.184 6.457 1.00 94.69 92 GLY A C 1
ATOM 669 O O . GLY A 1 92 ? 11.160 2.406 7.429 1.00 94.69 92 GLY A O 1
ATOM 670 N N . SER A 1 93 ? 12.292 3.168 5.653 1.00 95.69 93 SER A N 1
ATOM 671 C CA . SER A 1 93 ? 12.060 4.604 5.858 1.00 95.69 93 SER A CA 1
ATOM 672 C C . SER A 1 93 ? 10.654 5.048 5.408 1.00 95.69 93 SER A C 1
ATOM 674 O O . SER A 1 93 ? 10.497 6.021 4.671 1.00 95.69 93 SER A O 1
ATOM 676 N N . TYR A 1 94 ? 9.599 4.350 5.843 1.00 94.69 94 TYR A N 1
ATOM 677 C CA . TYR A 1 94 ? 8.215 4.607 5.406 1.00 94.69 94 TYR A CA 1
ATOM 678 C C . TYR A 1 94 ? 7.684 6.022 5.698 1.00 94.69 94 TYR A C 1
ATOM 680 O O . TYR A 1 94 ? 7.035 6.583 4.813 1.00 94.69 94 TYR A O 1
ATOM 688 N N . PRO A 1 95 ? 7.975 6.662 6.850 1.00 93.12 95 PRO A N 1
ATOM 689 C CA . PRO A 1 95 ? 7.561 8.049 7.081 1.00 93.12 95 PRO A CA 1
ATOM 690 C C . PRO A 1 95 ? 8.101 9.017 6.019 1.00 93.12 95 PRO A C 1
ATOM 692 O O . PRO A 1 95 ? 7.419 9.957 5.611 1.00 93.12 95 PRO A O 1
ATOM 695 N N . GLU A 1 96 ? 9.309 8.758 5.513 1.00 95.00 96 GLU A N 1
ATOM 696 C CA . GLU A 1 96 ? 9.915 9.567 4.459 1.00 95.00 96 GLU A CA 1
ATOM 697 C C . GLU A 1 96 ? 9.222 9.358 3.106 1.00 95.00 96 GLU A C 1
ATOM 699 O O . GLU A 1 96 ? 8.991 10.327 2.381 1.00 95.00 96 GLU A O 1
ATOM 704 N N . ILE A 1 97 ? 8.817 8.121 2.793 1.00 95.62 97 ILE A N 1
ATOM 705 C CA . ILE A 1 97 ? 8.004 7.807 1.604 1.00 95.62 97 ILE A CA 1
ATOM 706 C C . ILE A 1 97 ? 6.681 8.572 1.656 1.00 95.62 97 ILE A C 1
ATOM 708 O O . ILE A 1 97 ? 6.284 9.195 0.669 1.00 95.62 97 ILE A O 1
ATOM 712 N N . VAL A 1 98 ? 6.011 8.572 2.812 1.00 93.75 98 VAL A N 1
ATOM 713 C CA . VAL A 1 98 ? 4.749 9.297 2.997 1.00 93.75 98 VAL A CA 1
ATOM 714 C C . VAL A 1 98 ? 4.949 10.791 2.780 1.00 93.75 98 VAL A C 1
ATOM 716 O O . VAL A 1 98 ? 4.226 11.404 1.991 1.00 93.75 98 VAL A O 1
ATOM 719 N N . ARG A 1 99 ? 5.969 11.369 3.421 1.00 93.25 99 ARG A N 1
ATOM 720 C CA . ARG A 1 99 ? 6.283 12.795 3.318 1.00 93.25 99 ARG A CA 1
ATOM 721 C C . ARG A 1 99 ? 6.578 13.227 1.882 1.00 93.25 99 ARG A C 1
ATOM 723 O O . ARG A 1 99 ? 6.114 14.289 1.474 1.00 93.25 99 ARG A O 1
ATOM 730 N N . ARG A 1 100 ? 7.345 12.429 1.132 1.00 94.56 100 ARG A N 1
ATOM 731 C CA . ARG A 1 100 ? 7.779 12.774 -0.230 1.00 94.56 100 ARG A CA 1
ATOM 732 C C . ARG A 1 100 ? 6.739 12.484 -1.297 1.00 94.56 100 ARG A C 1
ATOM 734 O O . ARG A 1 100 ? 6.567 13.304 -2.188 1.00 94.56 100 ARG A O 1
ATOM 741 N N . PHE A 1 101 ? 6.078 11.333 -1.227 1.00 94.69 101 PHE A N 1
ATOM 742 C CA . PHE A 1 101 ? 5.290 10.827 -2.350 1.00 94.69 101 PHE A CA 1
ATOM 743 C C . PHE A 1 101 ? 3.793 10.773 -2.065 1.00 94.69 101 PHE A C 1
ATOM 745 O O . PHE A 1 101 ? 3.012 10.873 -3.001 1.00 94.69 101 PHE A O 1
ATOM 752 N N . CYS A 1 102 ? 3.364 10.656 -0.808 1.00 86.94 102 CYS A N 1
ATOM 753 C CA . CYS A 1 102 ? 1.939 10.521 -0.482 1.00 86.94 102 CYS A CA 1
ATOM 754 C C . CYS A 1 102 ? 1.303 11.871 -0.138 1.00 86.94 102 CYS A C 1
ATOM 756 O O . CYS A 1 102 ? 0.238 12.212 -0.642 1.00 86.94 102 CYS A O 1
ATOM 758 N N . ARG A 1 103 ? 1.977 12.678 0.686 1.00 78.12 103 ARG A N 1
ATOM 759 C CA . ARG A 1 103 ? 1.483 13.984 1.140 1.00 78.12 103 ARG A CA 1
ATOM 760 C C . ARG A 1 103 ? 1.193 14.994 0.019 1.00 78.12 103 ARG A C 1
ATOM 762 O O . ARG A 1 103 ? 0.233 15.751 0.179 1.00 78.12 103 ARG A O 1
ATOM 769 N N . PRO A 1 104 ? 1.940 15.029 -1.106 1.00 76.94 104 PRO A N 1
ATOM 770 C CA . PRO A 1 104 ? 1.570 15.878 -2.238 1.00 76.94 104 PRO A CA 1
ATOM 771 C C . PRO A 1 104 ? 0.153 15.601 -2.767 1.00 76.94 104 PRO A C 1
ATOM 773 O O . PRO A 1 104 ? -0.489 16.510 -3.284 1.00 76.94 104 PRO A O 1
ATOM 776 N N . ASN A 1 105 ? -0.397 14.399 -2.549 1.00 71.50 105 ASN A N 1
ATOM 777 C CA . ASN A 1 105 ? -1.791 14.055 -2.832 1.00 71.50 105 ASN A CA 1
ATOM 778 C C . ASN A 1 105 ? -2.740 14.551 -1.722 1.00 71.50 105 ASN A C 1
ATOM 780 O O . ASN A 1 105 ? -3.421 13.777 -1.045 1.00 71.50 105 ASN A O 1
ATOM 784 N N . SER A 1 106 ? -2.755 15.867 -1.509 1.00 77.69 106 SER A N 1
ATOM 785 C CA . SER A 1 106 ? -3.390 16.502 -0.347 1.00 77.69 106 SER A CA 1
ATOM 786 C C . SER A 1 106 ? -4.878 16.174 -0.190 1.00 77.69 106 SER A C 1
ATOM 788 O O . SER A 1 106 ? -5.332 15.975 0.934 1.00 77.69 106 SER A O 1
ATOM 790 N N . ALA A 1 107 ? -5.630 16.059 -1.287 1.00 84.56 107 ALA A N 1
ATOM 791 C CA . ALA A 1 107 ? -7.055 15.728 -1.246 1.00 84.56 107 ALA A CA 1
ATOM 792 C C . ALA A 1 107 ? -7.313 14.291 -0.758 1.00 84.56 107 ALA A C 1
ATOM 794 O O . ALA A 1 107 ? -8.170 14.068 0.096 1.00 84.56 107 ALA A O 1
ATOM 795 N N . GLU A 1 108 ? -6.562 13.312 -1.266 1.00 84.88 108 GLU A N 1
ATOM 796 C CA . GLU A 1 108 ? -6.691 11.912 -0.846 1.00 84.88 108 GLU A CA 1
ATOM 797 C C . GLU A 1 108 ? -6.223 11.730 0.599 1.00 84.88 108 GLU A C 1
ATOM 799 O O . GLU A 1 108 ? -6.883 11.076 1.403 1.00 84.88 108 GLU A O 1
ATOM 804 N N . PHE A 1 109 ? -5.136 12.411 0.960 1.00 85.38 109 PHE A N 1
ATOM 805 C CA . PHE A 1 109 ? -4.619 12.421 2.319 1.00 85.38 109 PHE A CA 1
ATOM 806 C C . PHE A 1 109 ? -5.613 13.040 3.321 1.00 85.38 109 PHE A C 1
ATOM 808 O O . PHE A 1 109 ? -5.813 12.509 4.413 1.00 85.38 109 PHE A O 1
ATOM 815 N N . GLN A 1 110 ? -6.304 14.122 2.941 1.00 88.00 110 GLN A N 1
ATOM 816 C CA . GLN A 1 110 ? -7.387 14.708 3.742 1.00 88.00 110 GLN A CA 1
ATOM 817 C C . GLN A 1 110 ? -8.582 13.760 3.892 1.00 88.00 110 GLN A C 1
ATOM 819 O O . GLN A 1 110 ? -9.155 13.682 4.977 1.00 88.00 110 GLN A O 1
ATOM 824 N N . ALA A 1 111 ? -8.944 13.017 2.842 1.00 89.88 111 ALA A N 1
ATOM 825 C CA . ALA A 1 111 ? -10.019 12.027 2.912 1.00 89.88 111 ALA A CA 1
ATOM 826 C C . ALA A 1 111 ? -9.679 10.871 3.872 1.00 89.88 111 ALA A C 1
ATOM 828 O O . ALA A 1 111 ? -10.533 10.440 4.654 1.00 89.88 111 ALA A O 1
ATOM 829 N N . ILE A 1 112 ? -8.421 10.412 3.871 1.00 91.25 112 ILE A N 1
ATOM 830 C CA . ILE A 1 112 ? -7.910 9.429 4.839 1.00 91.25 112 ILE A CA 1
ATOM 831 C C . ILE A 1 112 ? -8.026 9.982 6.264 1.00 91.25 112 ILE A C 1
ATOM 833 O O . ILE A 1 112 ? -8.627 9.335 7.122 1.00 91.25 112 ILE A O 1
ATOM 837 N N . GLU A 1 113 ? -7.522 11.196 6.516 1.00 89.88 113 GLU A N 1
ATOM 838 C CA . GLU A 1 113 ? -7.590 11.828 7.843 1.00 89.88 113 GLU A CA 1
ATOM 839 C C . GLU A 1 113 ? -9.040 11.994 8.319 1.00 89.88 113 GLU A C 1
ATOM 841 O O . GLU A 1 113 ? -9.353 11.695 9.473 1.00 89.88 113 GLU A O 1
ATOM 846 N N . GLN A 1 114 ? -9.949 12.418 7.436 1.00 91.69 114 GLN A N 1
ATOM 847 C CA . GLN A 1 114 ? -11.368 12.559 7.756 1.00 91.69 114 GLN A CA 1
ATOM 848 C C . GLN A 1 114 ? -12.002 11.212 8.128 1.00 91.69 114 GLN A C 1
ATOM 850 O O . GLN A 1 114 ? -12.753 11.132 9.100 1.00 91.69 114 GLN A O 1
ATOM 855 N N . THR A 1 115 ? -11.679 10.142 7.405 1.00 93.06 115 THR A N 1
ATOM 856 C CA . THR A 1 115 ? -12.226 8.809 7.694 1.00 93.06 115 THR A CA 1
ATOM 857 C C . THR A 1 115 ? -11.673 8.259 9.011 1.00 93.06 115 THR A C 1
ATOM 859 O O . THR A 1 115 ? -12.425 7.753 9.843 1.00 93.06 115 THR A O 1
ATOM 862 N N . LEU A 1 116 ? -10.377 8.448 9.276 1.00 91.81 116 LEU A N 1
ATOM 863 C CA . LEU A 1 116 ? -9.760 8.107 10.562 1.00 91.81 116 LEU A CA 1
ATOM 864 C C . LEU A 1 116 ? -10.359 8.924 11.720 1.00 91.81 116 LEU A C 1
ATOM 866 O O . LEU A 1 116 ? -10.571 8.398 12.814 1.00 91.81 116 LEU A O 1
ATOM 870 N N . GLN A 1 117 ? -10.685 10.200 11.497 1.00 90.75 117 GLN A N 1
ATOM 871 C CA . GLN A 1 117 ? -11.417 11.029 12.457 1.00 90.75 117 GLN A CA 1
ATOM 872 C C . GLN A 1 117 ? -12.809 10.448 12.745 1.00 90.75 117 GLN A C 1
ATOM 874 O O . GLN A 1 117 ? -13.179 10.348 13.917 1.00 90.75 117 GLN A O 1
ATOM 879 N N . GLU A 1 118 ? -13.553 10.026 11.721 1.00 92.88 118 GLU A N 1
ATOM 880 C CA . GLU A 1 118 ? -14.867 9.388 11.879 1.00 92.88 118 GLU A CA 1
ATOM 881 C C . GLU A 1 118 ? -14.796 8.066 12.655 1.00 92.88 118 GLU A C 1
ATOM 883 O O . GLU A 1 118 ? -15.655 7.803 13.500 1.00 92.88 118 GLU A O 1
ATOM 888 N N . ILE A 1 119 ? -13.752 7.268 12.424 1.00 93.06 119 ILE A N 1
ATOM 889 C CA . ILE A 1 119 ? -13.503 6.010 13.139 1.00 93.06 119 ILE A CA 1
ATOM 890 C C . ILE A 1 119 ? -13.192 6.266 14.619 1.00 93.06 119 ILE A C 1
ATOM 892 O O . ILE A 1 119 ? -13.792 5.644 15.492 1.00 93.06 119 ILE A O 1
ATOM 896 N N . VAL A 1 120 ? -12.265 7.183 14.914 1.00 90.25 120 VAL A N 1
ATOM 897 C CA . VAL A 1 120 ? -11.723 7.355 16.274 1.00 90.25 120 VAL A CA 1
ATOM 898 C C . VAL A 1 120 ? -12.594 8.258 17.147 1.00 90.25 120 VAL A C 1
ATOM 900 O O . VAL A 1 120 ? -12.718 8.024 18.347 1.00 90.25 120 VAL A O 1
ATOM 903 N N . ARG A 1 121 ? -13.169 9.320 16.574 1.00 90.25 121 ARG A N 1
ATOM 904 C CA . ARG A 1 121 ? -13.896 10.368 17.317 1.00 90.25 121 ARG A CA 1
ATOM 905 C C . ARG A 1 121 ? -15.330 10.580 16.841 1.00 90.25 121 ARG A C 1
ATOM 907 O O . ARG A 1 121 ? -16.108 11.193 17.565 1.00 90.25 121 ARG A O 1
ATOM 914 N N . GLY A 1 122 ? -15.662 10.124 15.637 1.00 92.81 122 GLY A N 1
ATOM 915 C CA . GLY A 1 122 ? -16.984 10.280 15.045 1.00 92.81 122 GLY A CA 1
ATOM 916 C C . GLY A 1 122 ? -17.870 9.058 15.258 1.00 92.81 122 GLY A C 1
ATOM 917 O O . GLY A 1 122 ? -17.945 8.483 16.347 1.00 92.81 122 GLY A O 1
ATOM 918 N N . ARG A 1 123 ? -18.581 8.668 14.197 1.00 95.00 123 ARG A N 1
ATOM 919 C CA . ARG A 1 123 ? -19.629 7.642 14.274 1.00 95.00 123 ARG A CA 1
ATOM 920 C C . ARG A 1 123 ? -19.102 6.235 14.582 1.00 95.00 123 ARG A C 1
ATOM 922 O O . ARG A 1 123 ? -19.856 5.446 15.148 1.00 95.00 123 ARG A O 1
ATOM 929 N N . GLY A 1 124 ? -17.841 5.935 14.258 1.00 94.69 124 GLY A N 1
ATOM 930 C CA . GLY A 1 124 ? -17.207 4.640 14.535 1.00 94.69 124 GLY A CA 1
ATOM 931 C C . GLY A 1 124 ? -16.720 4.470 15.979 1.00 94.69 124 GLY A C 1
ATOM 932 O O . GLY A 1 124 ? -16.534 3.341 16.434 1.00 94.69 124 GLY A O 1
ATOM 933 N N . ALA A 1 125 ? -16.577 5.564 16.736 1.00 94.12 125 ALA A N 1
ATOM 934 C CA . ALA A 1 125 ? -15.957 5.542 18.062 1.00 94.12 125 ALA A CA 1
ATOM 935 C C . ALA A 1 125 ? -16.642 4.594 19.075 1.00 94.12 125 ALA A C 1
ATOM 937 O O . ALA A 1 125 ? -15.934 3.915 19.825 1.00 94.12 125 ALA A O 1
ATOM 938 N N . PRO A 1 126 ? -17.988 4.470 19.123 1.00 95.56 126 PRO A N 1
ATOM 939 C CA . PRO A 1 126 ? -18.646 3.496 19.996 1.00 95.56 126 PRO A CA 1
ATOM 940 C C . PRO A 1 126 ? -18.267 2.047 19.666 1.00 95.56 126 PRO A C 1
ATOM 942 O O . PRO A 1 126 ? -17.917 1.293 20.572 1.00 95.56 126 PRO A O 1
ATOM 945 N N . GLY A 1 127 ? -18.269 1.676 18.381 1.00 94.75 127 GLY A N 1
ATOM 946 C CA . GLY A 1 127 ? -17.848 0.347 17.935 1.00 94.75 127 GLY A CA 1
ATOM 947 C C . GLY A 1 127 ? -16.378 0.081 18.250 1.00 94.75 127 GLY A C 1
ATOM 948 O O . GLY A 1 127 ? -16.027 -1.013 18.686 1.00 94.75 127 GLY A O 1
ATOM 949 N N . LEU A 1 128 ? -15.524 1.102 18.118 1.00 93.75 128 LEU A N 1
ATOM 950 C CA . LEU A 1 128 ? -14.094 0.991 18.415 1.00 93.75 128 LEU A CA 1
ATOM 951 C C . LEU A 1 128 ? -13.853 0.723 19.907 1.00 93.75 128 LEU A C 1
ATOM 953 O O . LEU A 1 128 ? -12.994 -0.078 20.273 1.00 93.75 128 LEU A O 1
ATOM 957 N N . ASN A 1 129 ? -14.649 1.348 20.780 1.00 92.88 129 ASN A N 1
ATOM 958 C CA . ASN A 1 129 ? -14.615 1.082 22.217 1.00 92.88 129 ASN A CA 1
ATOM 959 C C . ASN A 1 129 ? -15.078 -0.340 22.562 1.00 92.88 129 ASN A C 1
ATOM 961 O O . ASN A 1 129 ? -14.468 -0.967 23.428 1.00 92.88 129 ASN A O 1
ATOM 965 N N . ILE A 1 130 ? -16.108 -0.855 21.881 1.00 94.31 130 ILE A N 1
ATOM 966 C CA . ILE A 1 130 ? -16.574 -2.242 22.046 1.00 94.31 130 ILE A CA 1
ATOM 967 C C . ILE A 1 130 ? -15.487 -3.226 21.603 1.00 94.31 130 ILE A C 1
ATOM 969 O O . ILE A 1 130 ? -15.182 -4.163 22.342 1.00 94.31 130 ILE A O 1
ATOM 973 N N . PHE A 1 131 ? -14.857 -2.987 20.448 1.00 93.75 131 PHE A N 1
ATOM 974 C CA . PHE A 1 131 ? -13.720 -3.782 19.981 1.00 93.75 131 PHE A CA 1
ATOM 975 C C . PHE A 1 131 ? -12.596 -3.800 21.023 1.00 93.75 131 PHE A C 1
ATOM 977 O O . PHE A 1 131 ? -12.169 -4.870 21.452 1.00 93.75 131 PHE A O 1
ATOM 984 N N . ARG A 1 132 ? -12.174 -2.622 21.503 1.00 91.31 132 ARG A N 1
ATOM 985 C CA . ARG A 1 132 ? -11.113 -2.490 22.512 1.00 91.31 132 ARG A CA 1
ATOM 986 C C . ARG A 1 132 ? -11.429 -3.259 23.798 1.00 91.31 132 ARG A C 1
ATOM 988 O O . ARG A 1 132 ? -10.536 -3.890 24.355 1.00 91.31 132 ARG A O 1
ATOM 995 N N . ALA A 1 133 ? -12.677 -3.205 24.262 1.00 91.31 133 ALA A N 1
ATOM 996 C CA . ALA A 1 133 ? -13.121 -3.925 25.455 1.00 91.31 133 ALA A CA 1
ATOM 997 C C . ALA A 1 133 ? -13.202 -5.446 25.242 1.00 91.31 133 ALA A C 1
ATOM 999 O O . ALA A 1 133 ? -12.992 -6.195 26.188 1.00 91.31 133 ALA A O 1
ATOM 1000 N N . SER A 1 134 ? -13.502 -5.890 24.018 1.00 90.19 134 SER A N 1
ATOM 1001 C CA . SER A 1 134 ? -13.684 -7.309 23.693 1.00 90.19 134 SER A CA 1
ATOM 1002 C C . SER A 1 134 ? -12.365 -8.029 23.422 1.00 90.19 134 SER A C 1
ATOM 1004 O O . SER A 1 134 ? -12.221 -9.182 23.802 1.00 90.19 134 SER A O 1
ATOM 1006 N N . ALA A 1 135 ? -11.420 -7.368 22.750 1.00 88.50 135 ALA A N 1
ATOM 1007 C CA . ALA A 1 135 ? -10.183 -8.002 22.308 1.00 88.50 135 ALA A CA 1
ATOM 1008 C C . ALA A 1 135 ? -9.096 -8.055 23.393 1.00 88.50 135 ALA A C 1
ATOM 1010 O O . ALA A 1 135 ? -8.257 -8.938 23.341 1.00 88.50 135 ALA A O 1
ATOM 1011 N N . THR A 1 136 ? -9.072 -7.121 24.356 1.00 81.75 136 THR A N 1
ATOM 1012 C CA . THR A 1 136 ? -8.108 -7.105 25.486 1.00 81.75 136 THR A CA 1
ATOM 1013 C C . THR A 1 136 ? -6.643 -7.411 25.114 1.00 81.75 136 THR A C 1
ATOM 1015 O O . THR A 1 136 ? -5.961 -8.123 25.841 1.00 81.75 136 THR A O 1
ATOM 1018 N N . ASP A 1 137 ? -6.154 -6.873 23.991 1.00 76.69 137 ASP A N 1
ATOM 1019 C CA . ASP A 1 137 ? -4.799 -7.126 23.459 1.00 76.69 137 ASP A CA 1
ATOM 1020 C C . ASP A 1 137 ? -4.496 -8.604 23.090 1.00 76.69 137 ASP A C 1
ATOM 1022 O O . ASP A 1 137 ? -3.340 -9.011 22.993 1.00 76.69 137 ASP A O 1
ATOM 1026 N N . ASP A 1 138 ? -5.535 -9.409 22.842 1.00 87.12 138 ASP A N 1
ATOM 1027 C CA . ASP A 1 138 ? -5.471 -10.789 22.347 1.00 87.12 138 ASP A CA 1
ATOM 1028 C C . ASP A 1 138 ? -5.820 -10.843 20.846 1.00 87.12 138 ASP A C 1
ATOM 1030 O O . ASP A 1 138 ? -6.862 -10.348 20.399 1.00 87.12 138 ASP A O 1
ATOM 1034 N N . LEU A 1 139 ? -4.931 -11.444 20.047 1.00 87.31 139 LEU A N 1
ATOM 1035 C CA . LEU A 1 139 ? -5.062 -11.500 18.586 1.00 87.31 139 LEU A CA 1
ATOM 1036 C C . LEU A 1 139 ? -6.180 -12.426 18.132 1.00 87.31 139 LEU A C 1
ATOM 1038 O O . LEU A 1 139 ? -6.878 -12.113 17.168 1.00 87.31 139 LEU A O 1
ATOM 1042 N N . GLU A 1 140 ? -6.352 -13.550 18.811 1.00 90.94 140 GLU A N 1
ATOM 1043 C CA . GLU A 1 140 ? -7.352 -14.543 18.448 1.00 90.94 140 GLU A CA 1
ATOM 1044 C C . GLU A 1 140 ? -8.753 -14.021 18.768 1.00 90.94 140 GLU A C 1
ATOM 1046 O O . GLU A 1 140 ? -9.665 -14.153 17.950 1.00 90.94 140 GLU A O 1
ATOM 1051 N N . GLU A 1 141 ? -8.931 -13.342 19.903 1.00 93.00 141 GLU A N 1
ATOM 1052 C CA . GLU A 1 141 ? -10.207 -12.692 20.224 1.00 93.00 141 GLU A CA 1
ATOM 1053 C C . GLU A 1 141 ? -10.506 -11.508 19.294 1.00 93.00 141 GLU A C 1
ATOM 1055 O O . GLU A 1 141 ? -11.645 -11.356 18.838 1.00 93.00 141 GLU A O 1
ATOM 1060 N N . ALA A 1 142 ? -9.495 -10.714 18.922 1.00 92.44 142 ALA A N 1
ATOM 1061 C CA . ALA A 1 142 ? -9.652 -9.657 17.922 1.00 92.44 142 ALA A CA 1
ATOM 1062 C C . ALA A 1 142 ? -10.100 -10.212 16.558 1.00 92.44 142 ALA A C 1
ATOM 1064 O O . ALA A 1 142 ? -11.010 -9.660 15.932 1.00 92.44 142 ALA A O 1
ATOM 1065 N N . LYS A 1 143 ? -9.510 -11.328 16.111 1.00 93.75 143 LYS A N 1
ATOM 1066 C CA . LYS A 1 143 ? -9.893 -12.012 14.866 1.00 93.75 143 LYS A CA 1
ATOM 1067 C C . LYS A 1 143 ? -11.315 -12.542 14.916 1.00 93.75 143 LYS A C 1
ATOM 1069 O O . LYS A 1 143 ? -12.122 -12.161 14.071 1.00 93.75 143 LYS A O 1
ATOM 1074 N N . LYS A 1 144 ? -11.666 -13.317 15.947 1.00 94.88 144 LYS A N 1
ATOM 1075 C CA . LYS A 1 144 ? -13.039 -13.817 16.140 1.00 94.88 144 LYS A CA 1
ATOM 1076 C C . LYS A 1 144 ? -14.055 -12.683 16.202 1.00 94.88 144 LYS A C 1
ATOM 1078 O O . LYS A 1 144 ? -15.194 -12.839 15.765 1.00 94.88 144 LYS A O 1
ATOM 1083 N N . PHE A 1 145 ? -13.693 -11.545 16.795 1.00 94.50 145 PHE A N 1
ATOM 1084 C CA . PHE A 1 145 ? -14.541 -10.361 16.790 1.00 94.50 145 PHE A CA 1
ATOM 1085 C C . PHE A 1 145 ? -14.802 -9.881 15.363 1.00 94.50 145 PHE A C 1
ATOM 1087 O O . PHE A 1 145 ? -15.957 -9.778 14.966 1.00 94.50 145 PHE A O 1
ATOM 1094 N N . VAL A 1 146 ? -13.755 -9.634 14.578 1.00 94.75 146 VAL A N 1
ATOM 1095 C CA . VAL A 1 146 ? -13.883 -9.102 13.216 1.00 94.75 146 VAL A CA 1
ATOM 1096 C C . VAL A 1 146 ? -14.596 -10.084 12.276 1.00 94.75 146 VAL A C 1
ATOM 1098 O O . VAL A 1 146 ? -15.497 -9.680 11.539 1.00 94.75 146 VAL A O 1
ATOM 1101 N N . GLU A 1 147 ? -14.272 -11.376 12.349 1.00 94.50 147 GLU A N 1
ATOM 1102 C CA . GLU A 1 147 ? -14.876 -12.429 11.519 1.00 94.50 147 GLU A CA 1
ATOM 1103 C C . GLU A 1 147 ? -16.389 -12.561 11.732 1.00 94.50 147 GLU A C 1
ATOM 1105 O O . GLU A 1 147 ? -17.135 -12.736 10.766 1.00 94.50 147 GLU A O 1
ATOM 1110 N N . ARG A 1 148 ? -16.875 -12.390 12.971 1.00 95.06 148 ARG A N 1
ATOM 1111 C CA . ARG A 1 148 ? -18.318 -12.399 13.282 1.00 95.06 148 ARG A CA 1
ATOM 1112 C C . ARG A 1 148 ? -19.108 -11.328 12.527 1.00 95.06 148 ARG A C 1
ATOM 1114 O O . ARG A 1 148 ? -20.313 -11.486 12.347 1.00 95.06 148 ARG A O 1
ATOM 1121 N N . HIS A 1 149 ? -18.447 -10.264 12.073 1.00 92.69 149 HIS A N 1
ATOM 1122 C CA . HIS A 1 149 ? -19.067 -9.170 11.327 1.00 92.69 149 HIS A CA 1
ATOM 1123 C C . HIS A 1 149 ? -18.846 -9.255 9.805 1.00 92.69 149 HIS A C 1
ATOM 1125 O O . HIS A 1 149 ? -19.252 -8.342 9.080 1.00 92.69 149 HIS A O 1
ATOM 1131 N N . GLY A 1 150 ? -18.276 -10.357 9.299 1.00 90.44 150 GLY A N 1
ATOM 1132 C CA . GLY A 1 150 ? -18.241 -10.677 7.868 1.00 90.44 150 GLY A CA 1
ATOM 1133 C C . GLY A 1 150 ? -17.467 -9.663 7.025 1.00 90.44 150 GLY A C 1
ATOM 1134 O O . GLY A 1 150 ? -18.008 -9.124 6.060 1.00 90.44 150 GLY A O 1
ATOM 1135 N N . THR A 1 151 ? -16.231 -9.361 7.417 1.00 91.00 151 THR A N 1
ATOM 1136 C CA . THR A 1 151 ? -15.305 -8.536 6.628 1.00 91.00 151 THR A CA 1
ATOM 1137 C C . THR A 1 151 ? -14.669 -9.347 5.504 1.00 91.00 151 THR A C 1
ATOM 1139 O O . THR A 1 151 ? -14.508 -10.563 5.602 1.00 91.00 151 THR A O 1
ATOM 1142 N N . GLN A 1 152 ? -14.306 -8.672 4.417 1.00 89.94 152 GLN A N 1
ATOM 1143 C CA . GLN A 1 152 ? -13.565 -9.259 3.303 1.00 89.94 152 GLN A CA 1
ATOM 1144 C C . GLN A 1 152 ? -12.090 -9.466 3.665 1.00 89.94 152 GLN A C 1
ATOM 1146 O O . GLN A 1 152 ? -11.449 -10.385 3.150 1.00 89.94 152 GLN A O 1
ATOM 1151 N N . HIS A 1 153 ? -11.551 -8.626 4.555 1.00 92.00 153 HIS A N 1
ATOM 1152 C CA . HIS A 1 153 ? -10.131 -8.623 4.912 1.00 92.00 153 HIS A CA 1
ATOM 1153 C C . HIS A 1 153 ? -9.912 -8.673 6.435 1.00 92.00 153 HIS A C 1
ATOM 1155 O O . HIS A 1 153 ? -9.404 -7.710 7.014 1.00 92.00 153 HIS A O 1
ATOM 1161 N N . PRO A 1 154 ? -10.272 -9.780 7.117 1.00 92.75 154 PRO A N 1
ATOM 1162 C CA . PRO A 1 154 ? -10.268 -9.845 8.578 1.00 92.75 154 PRO A CA 1
ATOM 1163 C C . PRO A 1 154 ? -8.895 -9.561 9.195 1.00 92.75 154 PRO A C 1
ATOM 1165 O O . PRO A 1 154 ? -8.806 -8.730 10.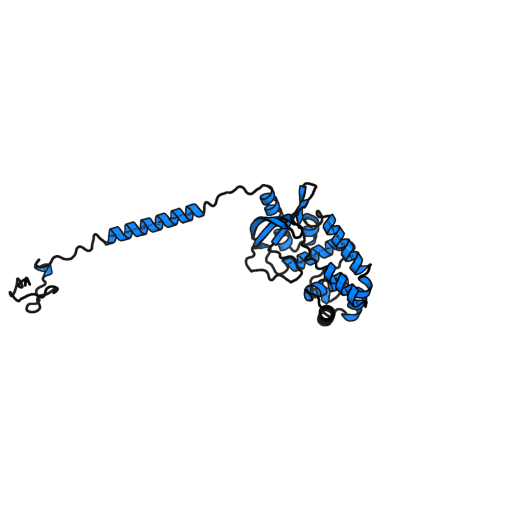094 1.00 92.75 154 PRO A O 1
ATOM 1168 N N . ASP A 1 155 ? -7.815 -10.154 8.677 1.00 91.44 155 ASP A N 1
ATOM 1169 C CA . ASP A 1 155 ? -6.459 -9.924 9.199 1.00 91.44 155 ASP A CA 1
ATOM 1170 C C . ASP A 1 155 ? -6.016 -8.456 9.071 1.00 91.44 155 ASP A C 1
ATOM 1172 O O . ASP A 1 155 ? -5.434 -7.897 10.002 1.00 91.44 155 ASP A O 1
ATOM 1176 N N . TYR A 1 156 ? -6.323 -7.808 7.941 1.00 91.69 156 TYR A N 1
ATOM 1177 C CA . TYR A 1 156 ? -6.001 -6.396 7.721 1.00 91.69 156 TYR A CA 1
ATOM 1178 C C . TYR A 1 156 ? -6.811 -5.486 8.649 1.00 91.69 156 TYR A C 1
ATOM 1180 O O . TYR A 1 156 ? -6.255 -4.586 9.279 1.00 91.69 156 TYR A O 1
ATOM 1188 N N . VAL A 1 157 ? -8.117 -5.743 8.770 1.00 93.62 157 VAL A N 1
ATOM 1189 C CA . VAL A 1 157 ? -9.018 -4.980 9.643 1.00 93.62 157 VAL A CA 1
ATOM 1190 C C . VAL A 1 157 ? -8.600 -5.115 11.108 1.00 93.62 157 VAL A C 1
ATOM 1192 O O . VAL A 1 157 ? -8.546 -4.108 11.809 1.00 93.62 157 VAL A O 1
ATOM 1195 N N . VAL A 1 158 ? -8.236 -6.318 11.567 1.00 92.94 158 VAL A N 1
ATOM 1196 C CA . VAL A 1 158 ? -7.665 -6.528 12.909 1.00 92.94 158 VAL A CA 1
ATOM 1197 C C . VAL A 1 158 ? -6.375 -5.731 13.078 1.00 92.94 158 VAL A C 1
ATOM 1199 O O . VAL A 1 158 ? -6.226 -5.033 14.079 1.00 92.94 158 VAL A O 1
ATOM 1202 N N . GLY A 1 159 ? -5.477 -5.787 12.089 1.00 90.06 159 GLY A N 1
ATOM 1203 C CA . GLY A 1 159 ? -4.236 -5.013 12.061 1.00 90.06 159 GLY A CA 1
ATOM 1204 C C . GLY A 1 159 ? -4.464 -3.517 12.270 1.00 90.06 159 GLY A C 1
ATOM 1205 O O . GLY A 1 159 ? -3.860 -2.900 13.148 1.00 90.06 159 GLY A O 1
ATOM 1206 N N . LEU A 1 160 ? -5.385 -2.954 11.491 1.00 91.25 160 LEU A N 1
ATOM 1207 C CA . LEU A 1 160 ? -5.740 -1.541 11.532 1.00 91.25 160 LEU A CA 1
ATOM 1208 C C . LEU A 1 160 ? -6.418 -1.155 12.851 1.00 91.25 160 LEU A C 1
ATOM 1210 O O . LEU A 1 160 ? -6.035 -0.167 13.476 1.00 91.25 160 LEU A O 1
ATOM 1214 N N . LEU A 1 161 ? -7.403 -1.933 13.306 1.00 91.81 161 LEU A N 1
ATOM 1215 C CA . LEU A 1 161 ? -8.078 -1.680 14.578 1.00 91.81 161 LEU A CA 1
ATOM 1216 C C . LEU A 1 161 ? -7.090 -1.733 15.746 1.00 91.81 161 LEU A C 1
ATOM 1218 O O . LEU A 1 161 ? -7.116 -0.847 16.594 1.00 91.81 161 LEU A O 1
ATOM 1222 N N . ALA A 1 162 ? -6.172 -2.702 15.752 1.00 88.38 162 ALA A N 1
ATOM 1223 C CA . ALA A 1 162 ? -5.133 -2.792 16.768 1.00 88.38 162 ALA A CA 1
ATOM 1224 C C . ALA A 1 162 ? -4.187 -1.580 16.742 1.00 88.38 162 ALA A C 1
ATOM 1226 O O . ALA A 1 162 ? -3.895 -1.021 17.801 1.00 88.38 162 ALA A O 1
ATOM 1227 N N . ALA A 1 163 ? -3.766 -1.130 15.552 1.00 85.31 163 ALA A N 1
ATOM 1228 C CA . ALA A 1 163 ? -2.946 0.074 15.384 1.00 85.31 163 ALA A 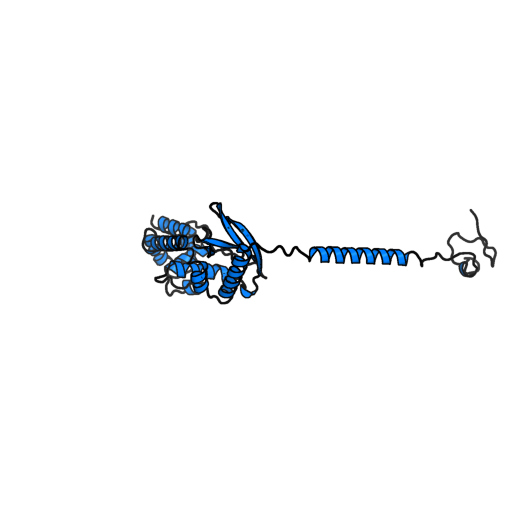CA 1
ATOM 1229 C C . ALA A 1 163 ? -3.662 1.355 15.862 1.00 85.31 163 ALA A C 1
ATOM 1231 O O . ALA A 1 163 ? -3.019 2.281 16.359 1.00 85.31 163 ALA A O 1
ATOM 1232 N N . LEU A 1 164 ? -4.994 1.397 15.757 1.00 86.56 164 LEU A N 1
ATOM 1233 C CA . LEU A 1 164 ? -5.830 2.496 16.245 1.00 86.56 164 LEU A CA 1
ATOM 1234 C C . LEU A 1 164 ? -6.041 2.470 17.768 1.00 86.56 164 LEU A C 1
ATOM 1236 O O . LEU A 1 164 ? -6.177 3.536 18.370 1.00 86.56 164 LEU A O 1
ATOM 1240 N N . THR A 1 165 ? -6.118 1.291 18.398 1.00 84.44 165 THR A N 1
ATOM 1241 C CA . THR A 1 165 ? -6.539 1.165 19.808 1.00 84.44 165 THR A CA 1
ATOM 1242 C C . THR A 1 165 ? -5.418 0.922 20.809 1.00 84.44 165 THR A C 1
ATOM 1244 O O . THR A 1 165 ? -5.519 1.409 21.937 1.00 84.44 165 THR A O 1
ATOM 1247 N N . PHE A 1 166 ? -4.387 0.153 20.456 1.00 80.00 166 PHE A N 1
ATOM 1248 C CA . PHE A 1 166 ? -3.386 -0.328 21.412 1.00 80.00 166 PHE A CA 1
ATOM 1249 C C . PHE A 1 166 ? -2.065 0.413 21.226 1.00 80.00 166 PHE A C 1
ATOM 1251 O O . PHE A 1 166 ? -1.210 0.019 20.436 1.00 80.00 166 PHE A O 1
ATOM 1258 N N . GLN A 1 167 ? -1.893 1.499 21.986 1.00 67.88 167 GLN A N 1
ATOM 1259 C CA . GLN A 1 167 ? -0.687 2.321 21.896 1.00 67.88 167 GLN A CA 1
ATOM 1260 C C . GLN A 1 167 ? 0.576 1.593 22.372 1.00 67.88 167 GLN A C 1
ATOM 1262 O O . GLN A 1 167 ? 1.619 1.872 21.806 1.00 67.88 167 GLN A O 1
ATOM 1267 N N . ASP A 1 168 ? 0.496 0.634 23.308 1.00 59.31 168 ASP A N 1
ATOM 1268 C CA . ASP A 1 168 ? 1.669 -0.055 23.888 1.00 59.31 168 ASP A CA 1
ATOM 1269 C C . ASP A 1 168 ? 1.492 -1.581 24.089 1.00 59.31 168 ASP A C 1
ATOM 1271 O O . ASP A 1 168 ? 2.150 -2.184 24.933 1.00 59.31 168 ASP A O 1
ATOM 1275 N N . GLY A 1 169 ? 0.612 -2.219 23.308 1.00 59.81 169 GLY A N 1
ATOM 1276 C CA . GLY A 1 169 ? 0.248 -3.639 23.462 1.00 59.81 169 GLY A CA 1
ATOM 1277 C C . GLY A 1 169 ? 1.099 -4.655 22.682 1.00 59.81 169 GLY A C 1
ATOM 1278 O O . GLY A 1 169 ? 1.783 -4.316 21.709 1.00 59.81 169 GLY A O 1
ATOM 1279 N N . ALA A 1 170 ? 1.010 -5.928 23.076 1.00 61.72 170 ALA A N 1
ATOM 1280 C CA . ALA A 1 170 ? 1.608 -7.078 22.397 1.00 61.72 170 ALA A CA 1
ATOM 1281 C C . ALA A 1 170 ? 1.066 -7.256 20.969 1.00 61.72 170 ALA A C 1
ATOM 1283 O O . ALA A 1 170 ? 1.823 -7.644 20.071 1.00 61.72 170 ALA A O 1
ATOM 1284 N N . LEU A 1 171 ? -0.199 -6.891 20.718 1.00 60.97 171 LEU A N 1
ATOM 1285 C CA . LEU A 1 171 ? -0.754 -6.853 19.364 1.00 60.97 171 LEU A CA 1
ATOM 1286 C C . LEU A 1 171 ? 0.021 -5.905 18.464 1.00 60.97 171 LEU A C 1
ATOM 1288 O O . LEU A 1 171 ? 0.360 -6.265 17.340 1.00 60.97 171 LEU A O 1
ATOM 1292 N N . ARG A 1 172 ? 0.358 -4.713 18.964 1.00 66.75 172 ARG A N 1
ATOM 1293 C CA . ARG A 1 172 ? 1.098 -3.714 18.189 1.00 66.75 172 ARG A CA 1
ATOM 1294 C C . ARG A 1 172 ? 2.473 -4.238 17.784 1.00 66.75 172 ARG A C 1
ATOM 1296 O O . ARG A 1 172 ? 2.851 -4.106 16.622 1.00 66.75 172 ARG A O 1
ATOM 1303 N N . ALA A 1 173 ? 3.198 -4.844 18.726 1.00 62.84 173 ALA A N 1
ATOM 1304 C CA . ALA A 1 173 ? 4.519 -5.414 18.464 1.00 62.84 173 ALA A CA 1
ATOM 1305 C C . ALA A 1 173 ? 4.452 -6.554 17.436 1.00 62.84 173 ALA A C 1
ATOM 1307 O O . ALA A 1 173 ? 5.294 -6.636 16.545 1.00 62.84 173 ALA A O 1
ATOM 1308 N N . THR A 1 174 ? 3.416 -7.390 17.524 1.00 58.72 174 THR A N 1
ATOM 1309 C CA . THR A 1 174 ? 3.205 -8.525 16.614 1.00 58.72 174 THR A CA 1
ATOM 1310 C C . THR A 1 174 ? 2.799 -8.074 15.209 1.00 58.72 174 THR A C 1
ATOM 1312 O O . THR A 1 174 ? 3.171 -8.702 14.221 1.00 58.72 174 THR A O 1
ATOM 1315 N N . LEU A 1 175 ? 2.057 -6.970 15.110 1.00 63.72 175 LEU A N 1
ATOM 1316 C CA . LEU A 1 175 ? 1.507 -6.443 13.858 1.00 63.72 175 LEU A CA 1
ATOM 1317 C C . LEU A 1 175 ? 2.366 -5.321 13.243 1.00 63.72 175 LEU A C 1
ATOM 1319 O O . LEU A 1 175 ? 1.982 -4.746 12.225 1.00 63.72 175 LEU A O 1
ATOM 1323 N N . GLY A 1 176 ? 3.521 -5.010 13.847 1.00 57.03 176 GLY A N 1
ATOM 1324 C CA . GLY A 1 176 ? 4.502 -4.052 13.323 1.00 57.03 176 GLY A CA 1
ATOM 1325 C C . GLY A 1 176 ? 4.032 -2.591 13.302 1.00 57.03 176 GLY A C 1
ATOM 1326 O O . GLY A 1 176 ? 4.483 -1.820 12.458 1.00 57.03 176 GLY A O 1
ATOM 1327 N N . GLY A 1 177 ? 3.105 -2.204 14.183 1.00 54.22 177 GLY A N 1
ATOM 1328 C CA . GLY A 1 177 ? 2.478 -0.877 14.163 1.00 54.22 177 GLY A CA 1
ATOM 1329 C C . GLY A 1 177 ? 3.255 0.214 14.907 1.00 54.22 177 GLY A C 1
ATOM 1330 O O . GLY A 1 177 ? 3.661 0.023 16.051 1.00 54.22 177 GLY A O 1
ATOM 1331 N N . ALA A 1 178 ? 3.392 1.395 14.298 1.00 56.88 178 ALA A N 1
ATOM 1332 C CA . ALA A 1 178 ? 3.662 2.641 15.022 1.00 56.88 178 ALA A CA 1
ATOM 1333 C C . ALA A 1 178 ? 2.333 3.208 15.569 1.00 56.88 178 ALA A C 1
ATOM 1335 O O . ALA A 1 178 ? 1.295 3.021 14.931 1.00 56.88 178 ALA A O 1
ATOM 1336 N N . PRO A 1 179 ? 2.315 3.867 16.744 1.00 59.50 179 PRO A N 1
ATOM 1337 C CA . PRO A 1 179 ? 1.093 4.477 17.254 1.00 59.50 179 PRO A CA 1
ATOM 1338 C C . PRO A 1 179 ? 0.656 5.612 16.321 1.00 59.50 179 PRO A C 1
ATOM 1340 O O . PRO A 1 179 ? 1.478 6.440 15.939 1.00 59.50 179 PRO A O 1
ATOM 1343 N N . LEU A 1 180 ? -0.636 5.675 15.992 1.00 65.62 180 LEU A N 1
ATOM 1344 C CA . LEU A 1 180 ? -1.191 6.808 15.252 1.00 65.62 180 LEU A CA 1
ATOM 1345 C C . LEU A 1 180 ? -1.230 8.029 16.188 1.00 65.62 180 LEU A C 1
ATOM 1347 O O . LEU A 1 180 ? -2.040 8.090 17.118 1.00 65.62 180 LEU A O 1
ATOM 1351 N N . GLY A 1 181 ? -0.306 8.964 15.984 1.00 65.38 181 GLY A N 1
ATOM 1352 C CA . GLY A 1 181 ? -0.133 10.178 16.771 1.00 65.38 181 GLY A CA 1
ATOM 1353 C C . GLY A 1 181 ? -1.116 11.282 16.377 1.00 65.38 181 GLY A C 1
ATOM 1354 O O . GLY A 1 181 ? -2.251 11.038 15.976 1.00 65.38 181 GLY A O 1
ATOM 1355 N N . THR A 1 182 ? -0.697 12.544 16.494 1.00 70.50 182 THR A N 1
ATOM 1356 C CA . THR A 1 182 ? -1.481 13.689 15.987 1.00 70.50 182 THR A CA 1
ATOM 1357 C C . THR A 1 182 ? -1.499 13.756 14.457 1.00 70.50 182 THR A C 1
ATOM 1359 O O . THR A 1 182 ? -2.367 14.416 13.891 1.00 70.50 182 THR A O 1
ATOM 1362 N N . GLN A 1 183 ? -0.583 13.041 13.801 1.00 81.38 183 GLN A N 1
ATOM 1363 C CA . GLN A 1 183 ? -0.412 12.923 12.354 1.00 81.38 183 GLN A CA 1
ATOM 1364 C C . GLN A 1 183 ? -1.020 11.606 11.830 1.00 81.38 183 GLN A C 1
ATOM 1366 O O . GLN A 1 183 ? -0.364 10.827 11.144 1.00 81.38 183 GLN A O 1
ATOM 1371 N N . ARG A 1 184 ? -2.291 11.331 12.161 1.00 83.62 184 ARG A N 1
ATOM 1372 C CA . ARG A 1 184 ? -2.913 10.002 11.970 1.00 83.62 184 ARG A CA 1
ATOM 1373 C C . ARG A 1 184 ? -2.850 9.486 10.538 1.00 83.62 184 ARG A C 1
ATOM 1375 O O . ARG A 1 184 ? -2.498 8.328 10.354 1.00 83.62 184 ARG A O 1
ATOM 1382 N N . ALA A 1 185 ? -3.171 10.298 9.534 1.00 88.31 185 ALA A N 1
ATOM 1383 C CA . ALA A 1 185 ? -3.065 9.863 8.141 1.00 88.31 185 ALA A CA 1
ATOM 1384 C C . ALA A 1 185 ? -1.617 9.539 7.726 1.00 88.31 185 ALA A C 1
ATOM 1386 O O . ALA A 1 185 ? -1.395 8.629 6.930 1.00 88.31 185 ALA A O 1
ATOM 1387 N N . GLU A 1 186 ? -0.635 10.248 8.285 1.00 89.69 186 GLU A N 1
ATOM 1388 C CA . GLU A 1 186 ? 0.795 10.093 7.990 1.00 89.69 186 GLU A CA 1
ATOM 1389 C C . GLU A 1 186 ? 1.291 8.761 8.567 1.00 89.69 186 GLU A C 1
ATOM 1391 O O . GLU A 1 186 ? 1.811 7.912 7.837 1.00 89.69 186 GLU A O 1
ATOM 1396 N N . ASP A 1 187 ? 1.002 8.539 9.849 1.00 88.56 187 ASP A N 1
ATOM 1397 C CA . ASP A 1 187 ? 1.327 7.308 10.565 1.00 88.56 187 ASP A CA 1
ATOM 1398 C C . ASP A 1 187 ? 0.590 6.095 9.967 1.00 88.56 187 ASP A C 1
ATOM 1400 O O . ASP A 1 187 ? 1.169 5.018 9.821 1.00 88.56 187 ASP A O 1
ATOM 1404 N N . PHE A 1 188 ? -0.667 6.274 9.545 1.00 90.88 188 PHE A N 1
ATOM 1405 C CA . PHE A 1 188 ? -1.461 5.231 8.896 1.00 90.88 188 PHE A CA 1
ATOM 1406 C C . PHE A 1 188 ? -0.868 4.829 7.545 1.00 90.88 188 PHE A C 1
ATOM 1408 O O . PHE A 1 188 ? -0.691 3.638 7.286 1.00 90.88 188 PHE A O 1
ATOM 1415 N N . CYS A 1 189 ? -0.528 5.798 6.688 1.00 91.56 189 CYS A N 1
ATOM 1416 C CA . CYS A 1 189 ? 0.086 5.500 5.395 1.00 91.56 189 CYS A CA 1
ATOM 1417 C C . CYS A 1 189 ? 1.443 4.808 5.583 1.00 91.56 189 CYS A C 1
ATOM 1419 O O . CYS A 1 189 ? 1.752 3.864 4.858 1.00 91.56 189 CYS A O 1
ATOM 1421 N N . ALA A 1 190 ? 2.235 5.236 6.571 1.00 91.94 190 ALA A N 1
ATOM 1422 C CA . ALA A 1 190 ? 3.523 4.622 6.872 1.00 91.94 190 ALA A CA 1
ATOM 1423 C C . ALA A 1 190 ? 3.357 3.172 7.352 1.00 91.94 190 ALA A C 1
ATOM 1425 O O . ALA A 1 190 ? 4.060 2.289 6.865 1.00 91.94 190 ALA A O 1
ATOM 1426 N N . TRP A 1 191 ? 2.395 2.909 8.242 1.00 91.00 191 TRP A N 1
ATOM 1427 C CA . TRP A 1 191 ? 2.040 1.555 8.673 1.00 91.00 191 TRP A CA 1
ATOM 1428 C C . TRP A 1 191 ? 1.573 0.677 7.503 1.00 91.00 191 TRP A C 1
ATOM 1430 O O . TRP A 1 191 ? 2.064 -0.440 7.337 1.00 91.00 191 TRP A O 1
ATOM 1440 N N . HIS A 1 192 ? 0.681 1.192 6.653 1.00 92.25 192 HIS A N 1
ATOM 1441 C CA . HIS A 1 192 ? 0.156 0.463 5.498 1.00 92.25 192 HIS A CA 1
ATOM 1442 C C . HIS A 1 192 ? 1.265 0.094 4.501 1.00 92.25 192 HIS A C 1
ATOM 1444 O O . HIS A 1 192 ? 1.342 -1.045 4.037 1.00 92.25 192 HIS A O 1
ATOM 1450 N N . LEU A 1 193 ? 2.164 1.037 4.201 1.00 93.50 193 LEU A N 1
ATOM 1451 C CA . LEU A 1 193 ? 3.350 0.782 3.379 1.00 93.50 193 LEU A CA 1
ATOM 1452 C C . LEU A 1 193 ? 4.296 -0.216 4.056 1.00 93.50 193 LEU A C 1
ATOM 1454 O O . LEU A 1 193 ? 4.835 -1.093 3.385 1.00 93.50 193 LEU A O 1
ATOM 1458 N N . GLY A 1 194 ? 4.437 -0.133 5.379 1.00 92.69 194 GLY A N 1
ATOM 1459 C CA . GLY A 1 194 ? 5.145 -1.123 6.180 1.00 92.69 194 GLY A CA 1
ATOM 1460 C C . GLY A 1 194 ? 4.642 -2.533 5.903 1.00 92.69 194 GLY A C 1
ATOM 1461 O O . GLY A 1 194 ? 5.431 -3.392 5.524 1.00 92.69 194 GLY A O 1
ATOM 1462 N N . LEU A 1 195 ? 3.330 -2.764 5.984 1.00 91.62 195 LEU A N 1
ATOM 1463 C CA . LEU A 1 195 ? 2.740 -4.067 5.659 1.00 91.62 195 LEU A CA 1
ATOM 1464 C C . LEU A 1 195 ? 2.996 -4.496 4.209 1.00 91.62 195 LEU A C 1
ATOM 1466 O O . LEU A 1 195 ? 3.272 -5.672 3.965 1.00 91.62 195 LEU A O 1
ATOM 1470 N N . ALA A 1 196 ? 2.928 -3.561 3.259 1.00 93.06 196 ALA A N 1
ATOM 1471 C CA . ALA A 1 196 ? 3.119 -3.849 1.839 1.00 93.06 196 ALA A CA 1
ATOM 1472 C C . ALA A 1 196 ? 4.547 -4.313 1.521 1.00 93.06 196 ALA A C 1
ATOM 1474 O O . ALA A 1 196 ? 4.742 -5.235 0.727 1.00 93.06 196 ALA A O 1
ATOM 1475 N N . PHE A 1 197 ? 5.545 -3.690 2.151 1.00 94.44 197 PHE A N 1
ATOM 1476 C CA . PHE A 1 197 ? 6.957 -3.917 1.850 1.00 94.44 197 PHE A CA 1
ATOM 1477 C C . PHE A 1 197 ? 7.683 -4.817 2.864 1.00 94.44 197 PHE A C 1
ATOM 1479 O O . PHE A 1 197 ? 8.778 -5.289 2.574 1.00 94.44 197 PHE A O 1
ATOM 1486 N N . HIS A 1 198 ? 7.093 -5.138 4.021 1.00 88.94 198 HIS A N 1
ATOM 1487 C CA . HIS A 1 198 ? 7.776 -5.899 5.080 1.00 88.94 198 HIS A CA 1
ATOM 1488 C C . HIS A 1 198 ? 8.275 -7.289 4.645 1.00 88.94 198 HIS A C 1
ATOM 1490 O O . HIS A 1 198 ? 9.266 -7.783 5.176 1.00 88.94 198 HIS A O 1
ATOM 1496 N N . ARG A 1 199 ? 7.604 -7.932 3.681 1.00 90.06 199 ARG A N 1
ATOM 1497 C CA . ARG A 1 199 ? 7.946 -9.284 3.196 1.00 90.06 199 ARG A CA 1
ATOM 1498 C C . ARG A 1 199 ? 8.582 -9.298 1.809 1.00 90.06 199 ARG A C 1
ATOM 1500 O O . ARG A 1 199 ? 8.576 -10.339 1.154 1.00 90.06 199 ARG A O 1
ATOM 1507 N N . VAL A 1 200 ? 9.080 -8.158 1.334 1.00 94.06 200 VAL A N 1
ATOM 1508 C CA . VAL A 1 200 ? 9.675 -8.053 -0.002 1.00 94.06 200 VAL A CA 1
ATOM 1509 C C . VAL A 1 200 ? 11.091 -7.510 0.094 1.00 94.06 200 VAL A C 1
ATOM 1511 O O . VAL A 1 200 ? 11.363 -6.575 0.842 1.00 94.06 200 VAL A O 1
ATOM 1514 N N . ASP A 1 201 ? 12.001 -8.066 -0.703 1.00 96.25 201 ASP A N 1
ATOM 1515 C CA . ASP A 1 201 ? 13.337 -7.496 -0.850 1.00 96.25 201 ASP A CA 1
ATOM 1516 C C . ASP A 1 201 ? 13.283 -6.312 -1.825 1.00 96.25 201 ASP A C 1
ATOM 1518 O O . ASP A 1 201 ? 13.519 -6.443 -3.030 1.00 96.25 201 ASP A O 1
ATOM 1522 N N . ALA A 1 202 ? 12.931 -5.138 -1.296 1.00 96.00 202 ALA A N 1
ATOM 1523 C CA . ALA A 1 202 ? 12.878 -3.900 -2.069 1.00 96.00 202 ALA A CA 1
ATOM 1524 C C . ALA A 1 202 ? 14.244 -3.506 -2.658 1.00 96.00 202 ALA A C 1
ATOM 1526 O O . ALA A 1 202 ? 14.289 -2.838 -3.689 1.00 96.00 202 ALA A O 1
ATOM 1527 N N . ARG A 1 203 ? 15.358 -3.970 -2.073 1.00 96.38 203 ARG A N 1
ATOM 1528 C CA . ARG A 1 203 ? 16.708 -3.704 -2.589 1.00 96.38 203 ARG A CA 1
ATOM 1529 C C . ARG A 1 203 ? 16.984 -4.461 -3.883 1.00 96.38 203 ARG A C 1
ATOM 1531 O O . ARG A 1 203 ? 17.709 -3.964 -4.743 1.00 96.38 203 ARG A O 1
ATOM 1538 N N . ALA A 1 204 ? 16.414 -5.654 -4.021 1.00 96.75 204 ALA A N 1
ATOM 1539 C CA . ALA A 1 204 ? 16.545 -6.480 -5.215 1.00 96.75 204 ALA A CA 1
ATOM 1540 C C . ALA A 1 204 ? 15.435 -6.240 -6.258 1.00 96.75 204 ALA A C 1
ATOM 1542 O O . ALA A 1 204 ? 15.431 -6.878 -7.317 1.00 96.75 204 ALA A O 1
ATOM 1543 N N . ALA A 1 205 ? 14.507 -5.323 -5.978 1.00 97.62 205 ALA A N 1
ATOM 1544 C CA . ALA A 1 205 ? 13.414 -4.970 -6.868 1.00 97.62 205 ALA A CA 1
ATOM 1545 C C . ALA A 1 205 ? 13.905 -4.301 -8.164 1.00 97.62 205 ALA A C 1
ATOM 1547 O O . ALA A 1 205 ? 14.912 -3.592 -8.197 1.00 97.62 205 ALA A O 1
ATOM 1548 N N . ARG A 1 206 ? 13.171 -4.512 -9.260 1.00 97.75 206 ARG A N 1
ATOM 1549 C CA . ARG A 1 206 ? 13.458 -3.924 -10.577 1.00 97.75 206 ARG A CA 1
ATOM 1550 C C . ARG A 1 206 ? 12.192 -3.382 -11.213 1.00 97.75 206 ARG A C 1
ATOM 1552 O O . ARG A 1 206 ? 11.180 -4.076 -11.254 1.00 97.75 206 ARG A O 1
ATOM 1559 N N . ILE A 1 207 ? 12.272 -2.181 -11.778 1.00 97.75 207 ILE A N 1
ATOM 1560 C CA . ILE A 1 207 ? 11.169 -1.564 -12.523 1.00 97.75 207 ILE A CA 1
ATOM 1561 C C . ILE A 1 207 ? 11.131 -2.165 -13.932 1.00 97.75 207 ILE A C 1
ATOM 1563 O O . ILE A 1 207 ? 11.951 -1.815 -14.790 1.00 97.75 207 ILE A O 1
ATOM 1567 N N . ALA A 1 208 ? 10.191 -3.079 -14.156 1.00 96.56 208 ALA A N 1
ATOM 1568 C CA . ALA A 1 208 ? 10.020 -3.783 -15.421 1.00 96.56 208 ALA A CA 1
ATOM 1569 C C . ALA A 1 208 ? 9.389 -2.877 -16.482 1.00 96.56 208 ALA A C 1
ATOM 1571 O O . ALA A 1 208 ? 9.911 -2.752 -17.588 1.00 96.56 208 ALA A O 1
ATOM 1572 N N . GLU A 1 209 ? 8.312 -2.186 -16.120 1.00 96.50 209 GLU A N 1
ATOM 1573 C CA . GLU A 1 209 ? 7.547 -1.335 -17.026 1.00 96.50 209 GLU A CA 1
ATOM 1574 C C . GLU A 1 209 ? 7.097 -0.073 -16.297 1.00 96.50 209 GLU A C 1
ATOM 1576 O O . GLU A 1 209 ? 6.873 -0.086 -15.088 1.00 96.50 209 GLU A O 1
ATOM 1581 N N . VAL A 1 210 ? 6.963 1.016 -17.043 1.00 97.31 210 VAL A N 1
ATOM 1582 C CA . VAL A 1 210 ? 6.237 2.203 -16.612 1.00 97.31 210 VAL A CA 1
ATOM 1583 C C . VAL A 1 210 ? 5.334 2.602 -17.772 1.00 97.31 210 VAL A C 1
ATOM 1585 O O . VAL A 1 210 ? 5.797 2.604 -18.908 1.00 97.31 210 VAL A O 1
ATOM 1588 N N . GLY A 1 211 ? 4.064 2.902 -17.514 1.00 96.44 211 GLY A N 1
ATOM 1589 C CA . GLY A 1 211 ? 3.169 3.345 -18.578 1.00 96.44 211 GLY A CA 1
ATOM 1590 C C . GLY A 1 211 ? 1.808 3.808 -18.084 1.00 96.44 211 GLY A C 1
ATOM 1591 O O . GLY A 1 211 ? 1.401 3.519 -16.958 1.00 96.44 211 GLY A O 1
ATOM 1592 N N . TRP A 1 212 ? 1.094 4.524 -18.948 1.00 95.88 212 TRP A N 1
ATOM 1593 C CA . TRP A 1 212 ? -0.256 5.007 -18.669 1.00 95.88 212 TRP A CA 1
ATOM 1594 C C . TRP A 1 212 ? -1.257 3.855 -18.516 1.00 95.88 212 TRP A C 1
ATOM 1596 O O . TRP A 1 212 ? -1.241 2.893 -19.292 1.00 95.88 212 TRP A O 1
ATOM 1606 N N . ARG A 1 213 ? -2.123 3.954 -17.506 1.00 95.69 213 ARG A N 1
ATOM 1607 C CA . ARG A 1 213 ? -3.245 3.053 -17.222 1.00 95.69 213 ARG A CA 1
ATOM 1608 C C . ARG A 1 213 ? -4.433 3.862 -16.707 1.00 95.69 213 ARG A C 1
ATOM 1610 O O . ARG A 1 213 ? -4.251 4.899 -16.068 1.00 95.69 213 ARG A O 1
ATOM 1617 N N . ASP A 1 214 ? -5.634 3.350 -16.943 1.00 91.50 214 ASP A N 1
ATOM 1618 C CA . ASP A 1 214 ? -6.849 3.931 -16.380 1.00 91.50 214 ASP A CA 1
ATOM 1619 C C . ASP A 1 214 ? -6.956 3.579 -14.892 1.00 91.50 214 ASP A C 1
ATOM 1621 O O . ASP A 1 214 ? -6.828 2.417 -14.495 1.00 91.50 214 ASP A O 1
ATOM 1625 N N . GLY A 1 215 ? -7.167 4.595 -14.059 1.00 86.69 215 GLY A N 1
ATOM 1626 C CA . GLY A 1 215 ? -7.462 4.431 -12.643 1.00 86.69 215 GLY A CA 1
ATOM 1627 C C . GLY A 1 215 ? -8.892 3.930 -12.394 1.00 86.69 215 GLY A C 1
ATOM 1628 O O . GLY A 1 215 ? -9.714 3.879 -13.312 1.00 86.69 215 GLY A O 1
ATOM 1629 N N . PRO A 1 216 ? -9.241 3.606 -11.136 1.00 80.19 216 PRO A N 1
ATOM 1630 C CA . PRO A 1 216 ? -10.559 3.079 -10.775 1.00 80.19 216 PRO A CA 1
ATOM 1631 C C . PRO A 1 216 ? -11.749 3.977 -11.152 1.00 80.19 216 PRO A C 1
ATOM 1633 O O . PRO A 1 216 ? -12.867 3.480 -11.261 1.00 80.19 216 PRO A O 1
ATOM 1636 N N . ARG A 1 217 ? -11.542 5.290 -11.333 1.00 83.88 217 ARG A N 1
ATOM 1637 C CA . ARG A 1 217 ? -12.580 6.251 -11.745 1.00 83.88 217 ARG A CA 1
ATOM 1638 C C . ARG A 1 217 ? -12.318 6.816 -13.145 1.00 83.88 217 ARG A C 1
ATOM 1640 O O . ARG A 1 217 ? -12.852 7.868 -13.488 1.00 83.88 217 ARG A O 1
ATOM 1647 N N . GLY A 1 218 ? -11.509 6.121 -13.949 1.00 87.75 218 GLY A N 1
ATOM 1648 C CA . GLY A 1 218 ? -11.125 6.544 -15.296 1.00 87.75 218 GLY A CA 1
ATOM 1649 C C . GLY A 1 218 ? -10.123 7.698 -15.323 1.00 87.75 218 GLY A C 1
ATOM 1650 O O . GLY A 1 218 ? -9.878 8.262 -16.386 1.00 87.75 218 GLY A O 1
ATOM 1651 N N . GLU A 1 219 ? -9.544 8.082 -14.182 1.00 89.19 219 GLU A N 1
ATOM 1652 C CA . GLU A 1 219 ? -8.478 9.075 -14.171 1.00 89.19 219 GLU A CA 1
ATOM 1653 C C . GLU A 1 219 ? -7.171 8.461 -14.700 1.00 89.19 219 GLU A C 1
ATOM 1655 O O . GLU A 1 219 ? -6.795 7.369 -14.262 1.00 89.19 219 GLU A O 1
ATOM 1660 N N . PRO A 1 220 ? -6.457 9.127 -15.622 1.00 91.50 220 PRO A N 1
ATOM 1661 C CA . PRO A 1 220 ? -5.214 8.595 -16.153 1.00 91.50 220 PRO A CA 1
ATOM 1662 C C . PRO A 1 220 ? -4.147 8.585 -15.056 1.00 91.50 220 PRO A C 1
ATOM 1664 O O . PRO A 1 220 ? -3.942 9.576 -14.348 1.00 91.50 220 PRO A O 1
ATOM 1667 N N . ARG A 1 221 ? -3.454 7.456 -14.911 1.00 94.75 221 ARG A N 1
ATOM 1668 C CA . ARG A 1 221 ? -2.341 7.286 -13.971 1.00 94.75 221 ARG A CA 1
ATOM 1669 C C . ARG A 1 221 ? -1.156 6.661 -14.674 1.00 94.75 221 ARG A C 1
ATOM 1671 O O . ARG A 1 221 ? -1.321 5.838 -15.573 1.00 94.75 221 ARG A O 1
ATOM 1678 N N . LEU A 1 222 ? 0.039 7.004 -14.224 1.00 96.44 222 LEU A N 1
ATOM 1679 C CA . LEU A 1 222 ? 1.249 6.357 -14.696 1.00 96.44 222 LEU A CA 1
ATOM 1680 C C . LEU A 1 222 ? 1.609 5.244 -13.717 1.00 96.44 222 LEU A C 1
ATOM 1682 O O . LEU A 1 222 ? 1.820 5.496 -12.537 1.00 96.44 222 LEU A O 1
ATOM 1686 N N . VAL A 1 223 ? 1.632 3.999 -14.170 1.00 97.00 223 VAL A N 1
ATOM 1687 C CA . VAL A 1 223 ? 1.808 2.842 -13.290 1.00 97.00 223 VAL A CA 1
ATOM 1688 C C . VAL A 1 223 ? 3.184 2.246 -13.513 1.00 97.00 223 VAL A C 1
ATOM 1690 O O . VAL A 1 223 ? 3.516 1.848 -14.629 1.00 97.00 223 VAL A O 1
ATOM 1693 N N . ALA A 1 224 ? 3.975 2.170 -12.444 1.00 97.44 224 ALA A N 1
ATOM 1694 C CA . ALA A 1 224 ? 5.237 1.451 -12.440 1.00 97.44 224 ALA A CA 1
ATOM 1695 C C . ALA A 1 224 ? 5.002 -0.005 -12.015 1.00 97.44 224 ALA A C 1
ATOM 1697 O O . ALA A 1 224 ? 4.511 -0.278 -10.918 1.00 97.44 224 ALA A O 1
ATOM 1698 N N . ILE A 1 225 ? 5.362 -0.937 -12.896 1.00 97.62 225 ILE A N 1
ATOM 1699 C CA . ILE A 1 225 ? 5.335 -2.374 -12.633 1.00 97.62 225 ILE A CA 1
ATOM 1700 C C . ILE A 1 225 ? 6.707 -2.800 -12.126 1.00 97.62 225 ILE A C 1
ATOM 1702 O O . ILE A 1 225 ? 7.717 -2.689 -12.830 1.00 97.62 225 ILE A O 1
ATOM 1706 N N . VAL A 1 226 ? 6.735 -3.305 -10.899 1.00 97.75 226 VAL A N 1
ATOM 1707 C CA . VAL A 1 226 ? 7.941 -3.721 -10.191 1.00 97.75 226 VAL A CA 1
ATOM 1708 C C . VAL A 1 226 ? 7.979 -5.240 -10.086 1.00 97.75 226 VAL A C 1
ATOM 1710 O O . VAL A 1 226 ? 7.020 -5.896 -9.683 1.00 97.75 226 VAL A O 1
ATOM 1713 N N . THR A 1 227 ? 9.122 -5.807 -10.447 1.00 97.50 227 THR A N 1
ATOM 1714 C CA . THR A 1 227 ? 9.433 -7.227 -10.283 1.00 97.50 227 THR A CA 1
ATOM 1715 C C . THR A 1 227 ? 10.394 -7.420 -9.122 1.00 97.50 227 THR A C 1
ATOM 1717 O O . THR A 1 227 ? 11.335 -6.643 -8.962 1.00 97.50 227 THR A O 1
ATOM 1720 N N . TYR A 1 228 ? 10.176 -8.479 -8.354 1.00 96.94 228 TYR A N 1
ATOM 1721 C CA . TYR A 1 228 ? 11.013 -8.898 -7.234 1.00 96.94 228 TYR A CA 1
ATOM 1722 C C . TYR A 1 228 ? 11.617 -10.275 -7.553 1.00 96.94 228 TYR A C 1
ATOM 1724 O O . TYR A 1 228 ? 11.014 -11.013 -8.339 1.00 96.94 228 TYR A O 1
ATOM 1732 N N . PRO A 1 229 ? 12.781 -10.645 -6.983 1.00 95.88 229 PRO A N 1
ATOM 1733 C CA . PRO A 1 229 ? 13.367 -11.972 -7.196 1.00 95.88 229 PRO A CA 1
ATOM 1734 C C . PRO A 1 229 ? 12.430 -13.101 -6.761 1.00 95.88 229 PRO A C 1
ATOM 1736 O O . PRO A 1 229 ? 12.282 -14.098 -7.463 1.00 95.88 229 PRO A O 1
ATOM 1739 N N . GLU A 1 230 ? 11.766 -12.906 -5.624 1.00 95.31 230 GLU A N 1
ATOM 1740 C CA . GLU A 1 230 ? 10.704 -13.768 -5.124 1.00 95.31 230 GLU A CA 1
ATOM 1741 C C . GLU A 1 230 ? 9.369 -13.052 -5.294 1.00 95.31 230 GLU A C 1
ATOM 1743 O O . GLU A 1 230 ? 9.257 -11.853 -5.034 1.00 95.31 230 GLU A O 1
ATOM 1748 N N . SER A 1 231 ? 8.346 -13.773 -5.756 1.00 92.12 231 SER A N 1
ATOM 1749 C CA . SER A 1 231 ? 7.019 -13.176 -5.909 1.00 92.12 231 SER A CA 1
ATOM 1750 C C . SER A 1 231 ? 6.469 -12.801 -4.531 1.00 92.12 231 SER A C 1
ATOM 1752 O O . SER A 1 231 ? 6.295 -13.691 -3.696 1.00 92.12 231 SER A O 1
ATOM 1754 N N . PRO A 1 232 ? 6.174 -11.515 -4.278 1.00 92.38 232 PRO A N 1
ATOM 1755 C CA . PRO A 1 232 ? 5.710 -11.085 -2.975 1.00 92.38 232 PRO A CA 1
ATOM 1756 C C . PRO A 1 232 ? 4.342 -11.695 -2.678 1.00 92.38 232 PRO A C 1
ATOM 1758 O O . PRO A 1 232 ? 3.448 -11.712 -3.530 1.00 92.38 232 PRO A O 1
ATOM 1761 N N . THR A 1 233 ? 4.174 -12.191 -1.453 1.00 92.44 233 THR A N 1
ATOM 1762 C CA . THR A 1 233 ? 2.855 -12.597 -0.962 1.00 92.44 233 THR A CA 1
ATOM 1763 C C . THR A 1 233 ? 2.072 -11.338 -0.622 1.00 92.44 233 THR A C 1
ATOM 1765 O O . THR A 1 233 ? 2.355 -10.687 0.381 1.00 92.44 233 THR A O 1
ATOM 1768 N N . VAL A 1 234 ? 1.106 -10.982 -1.466 1.00 90.25 234 VAL A N 1
ATOM 1769 C CA . VAL A 1 234 ? 0.259 -9.809 -1.234 1.00 90.25 234 VAL A CA 1
ATOM 1770 C C . VAL A 1 234 ? -0.721 -10.114 -0.107 1.00 90.25 234 VAL A C 1
ATOM 1772 O O . VAL A 1 234 ? -1.497 -11.067 -0.193 1.00 90.25 234 VAL A O 1
ATOM 1775 N N . VAL A 1 235 ? -0.687 -9.298 0.944 1.00 88.75 235 VAL A N 1
ATOM 1776 C CA . VAL A 1 235 ? -1.672 -9.356 2.026 1.00 88.75 235 VAL A CA 1
ATOM 1777 C C . VAL A 1 235 ? -2.990 -8.764 1.506 1.00 88.75 235 VAL A C 1
ATOM 1779 O O . VAL A 1 235 ? -2.981 -7.642 0.994 1.00 88.75 235 VAL A O 1
ATOM 1782 N N . PRO A 1 236 ? -4.128 -9.477 1.597 1.00 89.06 236 PRO A N 1
ATOM 1783 C CA . PRO A 1 236 ? -5.423 -8.923 1.208 1.00 89.06 236 PRO A CA 1
ATOM 1784 C C . PRO A 1 236 ? -5.719 -7.608 1.947 1.00 89.06 236 PRO A C 1
ATOM 1786 O O . PRO A 1 236 ? -5.498 -7.520 3.151 1.00 89.06 236 PRO A O 1
ATOM 1789 N N . GLY A 1 237 ? -6.200 -6.590 1.229 1.00 86.19 237 GLY A N 1
ATOM 1790 C CA . GLY A 1 237 ? -6.424 -5.245 1.781 1.00 86.19 237 GLY A CA 1
ATOM 1791 C C . GLY A 1 237 ? -5.172 -4.358 1.859 1.00 86.19 237 GLY A C 1
ATOM 1792 O O . GLY A 1 237 ? -5.268 -3.209 2.272 1.00 86.19 237 GLY A O 1
ATOM 1793 N N . VAL A 1 238 ? -4.000 -4.845 1.440 1.00 90.62 238 VAL A N 1
ATOM 1794 C CA . VAL A 1 238 ? -2.762 -4.051 1.366 1.00 90.62 238 VAL A CA 1
ATOM 1795 C C . VAL A 1 238 ? -2.437 -3.704 -0.089 1.00 90.62 238 VAL A C 1
ATOM 1797 O O . VAL A 1 238 ? -2.759 -4.460 -1.012 1.00 90.62 238 VAL A O 1
ATOM 1800 N N . VAL A 1 239 ? -1.815 -2.543 -0.319 1.00 91.06 239 VAL A N 1
ATOM 1801 C CA . VAL A 1 239 ? -1.309 -2.166 -1.645 1.00 91.06 239 VAL A CA 1
ATOM 1802 C C . VAL A 1 239 ? -0.326 -3.221 -2.167 1.00 91.06 239 VAL A C 1
ATOM 1804 O O . VAL A 1 239 ? 0.519 -3.726 -1.432 1.00 91.06 239 VAL A O 1
ATOM 1807 N N . ASP A 1 240 ? -0.451 -3.577 -3.448 1.00 94.31 240 ASP A N 1
ATOM 1808 C CA . ASP A 1 240 ? 0.452 -4.538 -4.081 1.00 94.31 240 ASP A CA 1
ATOM 1809 C C . ASP A 1 240 ? 1.773 -3.829 -4.418 1.00 94.31 240 ASP A C 1
ATOM 1811 O O . ASP A 1 240 ? 1.772 -2.955 -5.289 1.00 94.31 240 ASP A O 1
ATOM 1815 N N . PRO A 1 241 ? 2.908 -4.193 -3.795 1.00 95.62 241 PRO A N 1
ATOM 1816 C CA . PRO A 1 241 ? 4.179 -3.510 -4.031 1.00 95.62 241 PRO A CA 1
ATOM 1817 C C . PRO A 1 241 ? 4.692 -3.690 -5.474 1.00 95.62 241 PRO A C 1
ATOM 1819 O O . PRO A 1 241 ? 5.583 -2.966 -5.911 1.00 95.62 241 PRO A O 1
ATOM 1822 N N . ARG A 1 242 ? 4.117 -4.621 -6.253 1.00 96.56 242 ARG A N 1
ATOM 1823 C CA . ARG A 1 242 ? 4.425 -4.806 -7.682 1.00 96.56 242 ARG A CA 1
ATOM 1824 C C . ARG A 1 242 ? 3.785 -3.759 -8.581 1.00 96.56 242 ARG A C 1
ATOM 1826 O O . ARG A 1 242 ? 4.188 -3.643 -9.735 1.00 96.56 242 ARG A O 1
ATOM 1833 N N . VAL A 1 243 ? 2.765 -3.052 -8.106 1.00 96.00 243 VAL A N 1
ATOM 1834 C CA . VAL A 1 243 ? 1.979 -2.118 -8.913 1.00 96.00 243 VAL A CA 1
ATOM 1835 C C . VAL A 1 243 ? 1.919 -0.794 -8.171 1.00 96.00 243 VAL A C 1
ATOM 1837 O O . VAL A 1 243 ? 1.126 -0.625 -7.251 1.00 96.00 243 VAL A O 1
ATOM 1840 N N . LEU A 1 244 ? 2.770 0.145 -8.580 1.00 96.31 244 LEU A N 1
ATOM 1841 C CA . LEU A 1 244 ? 2.906 1.449 -7.937 1.00 96.31 244 LEU A CA 1
ATOM 1842 C C . LEU A 1 244 ? 2.312 2.527 -8.853 1.00 96.31 244 LEU A C 1
ATOM 1844 O O . LEU A 1 244 ? 2.969 2.939 -9.815 1.00 96.31 244 LEU A O 1
ATOM 1848 N N . PRO A 1 245 ? 1.055 2.947 -8.626 1.00 95.44 245 PRO A N 1
ATOM 1849 C CA . PRO A 1 245 ? 0.416 3.969 -9.435 1.00 95.44 245 PRO A CA 1
ATOM 1850 C C . PRO A 1 245 ? 0.842 5.372 -8.989 1.00 95.44 245 PRO A C 1
ATOM 1852 O O . PRO A 1 245 ? 0.829 5.712 -7.808 1.00 95.44 245 PRO A O 1
ATOM 1855 N N . TRP A 1 246 ? 1.152 6.210 -9.968 1.00 95.62 246 TRP A N 1
ATOM 1856 C CA . TRP A 1 246 ? 1.534 7.603 -9.802 1.00 95.62 246 TRP A CA 1
ATOM 1857 C C . TRP A 1 246 ? 0.498 8.505 -10.461 1.00 95.62 246 TRP A C 1
ATOM 1859 O O . TRP A 1 246 ? 0.014 8.235 -11.565 1.00 95.62 246 TRP A O 1
ATOM 1869 N N . ARG A 1 247 ? 0.158 9.593 -9.777 1.00 93.50 247 ARG A N 1
ATOM 1870 C CA . ARG A 1 247 ? -0.763 10.622 -10.255 1.00 93.50 247 ARG A CA 1
ATOM 1871 C C . ARG A 1 247 ? -0.003 11.928 -10.445 1.00 93.50 247 ARG A C 1
ATOM 1873 O O . ARG A 1 247 ? 0.742 12.340 -9.558 1.00 93.50 247 ARG A O 1
ATOM 1880 N N . LEU A 1 248 ? -0.227 12.572 -11.587 1.00 93.19 248 LEU A N 1
ATOM 1881 C CA . LEU A 1 248 ? 0.232 13.932 -11.834 1.00 93.19 248 LEU A CA 1
ATOM 1882 C C . LEU A 1 248 ? -0.718 14.911 -11.135 1.00 93.19 248 LEU A C 1
ATOM 1884 O O . LEU A 1 248 ? -1.929 14.894 -11.365 1.00 93.19 248 LEU A O 1
ATOM 1888 N N . MET A 1 249 ? -0.167 15.735 -10.258 1.00 92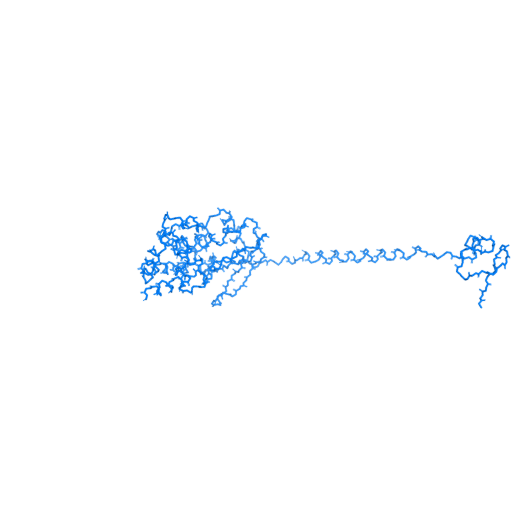.25 249 MET A N 1
ATOM 1889 C CA . MET A 1 249 ? -0.881 16.755 -9.502 1.00 92.25 249 MET A CA 1
ATOM 1890 C C . MET A 1 249 ? -1.017 18.040 -10.329 1.00 92.25 249 MET A C 1
ATOM 1892 O O . MET A 1 249 ? -0.303 18.259 -11.308 1.00 92.25 249 MET A O 1
ATOM 1896 N N . SER A 1 250 ? -1.939 18.921 -9.935 1.00 89.69 250 SER A N 1
ATOM 1897 C CA . SER A 1 250 ? -2.215 20.173 -10.659 1.00 89.69 250 SER A CA 1
ATOM 1898 C C . SER A 1 250 ? -1.038 21.153 -10.696 1.00 89.69 250 SER A C 1
ATOM 1900 O O . SER A 1 250 ? -1.003 22.029 -11.552 1.00 89.69 250 SER A O 1
ATOM 1902 N N . ASP A 1 251 ? -0.095 21.029 -9.763 1.00 90.62 251 ASP A N 1
ATOM 1903 C CA . ASP A 1 251 ? 1.144 21.812 -9.697 1.00 90.62 251 ASP A CA 1
ATOM 1904 C C . ASP A 1 251 ? 2.300 21.184 -10.504 1.00 90.62 251 ASP A C 1
ATOM 1906 O O . ASP A 1 251 ? 3.409 21.715 -10.510 1.00 90.62 251 ASP A O 1
ATOM 1910 N N . GLY A 1 252 ? 2.047 20.066 -11.193 1.00 91.31 252 GLY A N 1
ATOM 1911 C CA . GLY A 1 252 ? 3.039 19.320 -11.965 1.00 91.31 252 GLY A CA 1
ATOM 1912 C C . GLY A 1 252 ? 3.869 18.328 -11.144 1.00 91.31 252 GLY A C 1
ATOM 1913 O O . GLY A 1 252 ? 4.702 17.627 -11.719 1.00 91.31 252 GLY A O 1
ATOM 1914 N N . ALA A 1 253 ? 3.659 18.233 -9.826 1.00 93.44 253 ALA A N 1
ATOM 1915 C CA . ALA A 1 253 ? 4.310 17.219 -9.004 1.00 93.44 253 ALA A CA 1
ATOM 1916 C C . ALA A 1 253 ? 3.692 15.833 -9.237 1.00 93.44 253 ALA A C 1
ATOM 1918 O O . ALA A 1 253 ? 2.518 15.702 -9.575 1.00 93.44 253 ALA A O 1
ATOM 1919 N N . TRP A 1 254 ? 4.469 14.777 -9.011 1.00 94.81 254 TRP A N 1
ATOM 1920 C CA . TRP A 1 254 ? 3.967 13.405 -9.022 1.00 94.81 254 TRP A CA 1
ATOM 1921 C C . TRP A 1 254 ? 3.785 12.903 -7.596 1.00 94.81 254 TRP A C 1
ATOM 1923 O O . TRP A 1 254 ? 4.667 13.071 -6.754 1.00 94.81 254 TRP A O 1
ATOM 1933 N N . ALA A 1 255 ? 2.656 12.251 -7.346 1.00 95.00 255 ALA A N 1
ATOM 1934 C CA . ALA A 1 255 ? 2.348 11.638 -6.065 1.00 95.00 255 ALA A CA 1
ATOM 1935 C C . ALA A 1 255 ? 2.032 10.152 -6.240 1.00 95.00 255 ALA A C 1
ATOM 1937 O O . ALA A 1 255 ? 1.432 9.752 -7.242 1.00 95.00 255 ALA A O 1
ATOM 1938 N N . LEU A 1 256 ? 2.402 9.343 -5.251 1.00 94.62 256 LEU A N 1
ATOM 1939 C CA . LEU A 1 256 ? 1.927 7.973 -5.138 1.00 94.62 256 LEU A CA 1
ATOM 1940 C C . LEU A 1 256 ? 0.419 8.021 -4.870 1.00 94.62 256 LEU A C 1
ATOM 1942 O O . LEU A 1 256 ? -0.043 8.701 -3.950 1.00 94.62 256 LEU A O 1
ATOM 1946 N N . ALA A 1 257 ? -0.349 7.331 -5.702 1.00 91.06 257 ALA A N 1
ATOM 1947 C CA . ALA A 1 257 ? -1.783 7.199 -5.513 1.00 91.06 257 ALA A CA 1
ATOM 1948 C C . ALA A 1 257 ? -2.068 5.916 -4.731 1.00 91.06 257 ALA A C 1
ATOM 1950 O O . ALA A 1 257 ? -1.479 4.873 -5.015 1.00 91.06 257 ALA A O 1
ATOM 1951 N N . PHE A 1 258 ? -3.000 5.959 -3.787 1.00 82.69 258 PHE A N 1
ATOM 1952 C CA . PHE A 1 258 ? -3.572 4.740 -3.250 1.00 82.69 258 PHE A CA 1
ATOM 1953 C C . PHE A 1 258 ? -4.845 4.454 -4.042 1.00 82.69 258 PHE A C 1
ATOM 1955 O O . PHE A 1 258 ? -5.684 5.318 -4.305 1.00 82.69 258 PHE A O 1
ATOM 1962 N N . ASP A 1 259 ? -4.995 3.216 -4.497 1.00 69.12 259 ASP A N 1
ATOM 1963 C CA . ASP A 1 259 ? -6.323 2.778 -4.907 1.00 69.12 259 ASP A CA 1
ATOM 1964 C C . ASP A 1 259 ? -7.231 2.728 -3.671 1.00 69.12 259 ASP A C 1
ATOM 1966 O O . ASP A 1 259 ? -6.758 2.769 -2.535 1.00 69.12 259 ASP A O 1
ATOM 1970 N N . SER A 1 260 ? -8.541 2.596 -3.878 1.00 58.88 260 SER A N 1
ATOM 1971 C CA . SER A 1 260 ? -9.592 2.457 -2.851 1.00 58.88 260 SER A CA 1
ATOM 1972 C C . SER A 1 260 ? -9.434 1.242 -1.907 1.00 58.88 260 SER A C 1
ATOM 1974 O O . SER A 1 260 ? -10.397 0.783 -1.306 1.00 58.88 260 SER A O 1
ATOM 1976 N N . ARG A 1 261 ? -8.224 0.693 -1.792 1.00 64.31 261 ARG A N 1
ATOM 1977 C CA . ARG A 1 261 ? -7.823 -0.515 -1.073 1.00 64.31 261 ARG A CA 1
ATOM 1978 C C . ARG A 1 261 ? -7.352 -0.252 0.352 1.00 64.31 261 ARG A C 1
ATOM 1980 O O . ARG A 1 261 ? -6.910 -1.181 1.001 1.00 64.31 261 ARG A O 1
ATOM 1987 N N . LEU A 1 262 ? -7.443 0.975 0.864 1.00 83.62 262 LEU A N 1
ATOM 1988 C CA . LEU A 1 262 ? -7.071 1.249 2.259 1.00 83.62 262 LEU A CA 1
ATOM 1989 C C . LEU A 1 262 ? -8.070 0.655 3.273 1.00 83.62 262 LEU A C 1
ATOM 1991 O O . LEU A 1 262 ? -7.814 0.728 4.475 1.00 83.62 262 LEU A O 1
ATOM 1995 N N . CYS A 1 263 ? -9.189 0.083 2.796 1.00 87.88 263 CYS A N 1
ATOM 1996 C CA . CYS A 1 263 ? -10.253 -0.587 3.561 1.00 87.88 263 CYS A CA 1
ATOM 1997 C C . CYS A 1 263 ? -10.794 0.219 4.757 1.00 87.88 263 CYS A C 1
ATOM 1999 O O . CYS A 1 263 ? -11.427 -0.337 5.649 1.00 87.88 263 CYS A O 1
ATOM 2001 N N . LEU A 1 264 ? -10.584 1.539 4.780 1.00 90.00 264 LEU A N 1
ATOM 2002 C CA . LEU A 1 264 ? -11.055 2.409 5.860 1.00 90.00 264 LEU A CA 1
ATOM 2003 C C . LEU A 1 264 ? -12.586 2.448 5.925 1.00 90.00 264 LEU A C 1
ATOM 2005 O O . LEU A 1 264 ? -13.144 2.434 7.020 1.00 90.00 264 LEU A O 1
ATOM 2009 N N . ASP A 1 265 ? -13.254 2.421 4.770 1.00 90.00 265 ASP A N 1
ATOM 2010 C CA . ASP A 1 265 ? -14.716 2.348 4.688 1.00 90.00 265 ASP A CA 1
ATOM 2011 C C . ASP A 1 265 ? -15.244 1.025 5.260 1.00 90.00 265 ASP A C 1
ATOM 2013 O O . ASP A 1 265 ? -16.194 1.021 6.034 1.00 90.00 265 ASP A O 1
ATOM 2017 N N . GLU A 1 266 ? -14.573 -0.094 4.969 1.00 90.44 266 GLU A N 1
ATOM 2018 C CA . GLU A 1 266 ? -14.920 -1.411 5.516 1.00 90.44 266 GLU A CA 1
ATOM 2019 C C . GLU A 1 266 ? -14.776 -1.447 7.044 1.00 90.44 266 GLU A C 1
ATOM 2021 O O . GLU A 1 266 ? -15.642 -1.985 7.742 1.00 90.44 266 GLU A O 1
ATOM 2026 N N . VAL A 1 267 ? -13.708 -0.839 7.576 1.00 91.69 267 VAL A N 1
ATOM 2027 C CA . VAL A 1 267 ? -13.525 -0.689 9.024 1.00 91.69 267 VAL A CA 1
ATOM 2028 C C . VAL A 1 267 ? -14.632 0.166 9.620 1.00 91.69 267 VAL A C 1
ATOM 2030 O O . VAL A 1 267 ? -15.235 -0.232 10.616 1.00 91.69 267 VAL A O 1
ATOM 2033 N N . LEU A 1 268 ? -14.934 1.318 9.022 1.00 92.81 268 LEU A N 1
ATOM 2034 C CA . LEU A 1 268 ? -15.995 2.188 9.513 1.00 92.81 268 LEU A CA 1
ATOM 2035 C C . LEU A 1 268 ? -17.350 1.463 9.507 1.00 92.81 268 LEU A C 1
ATOM 2037 O O . LEU A 1 268 ? -18.039 1.464 10.525 1.00 92.81 268 LEU A O 1
ATOM 2041 N N . ASP A 1 269 ? -17.696 0.771 8.423 1.00 93.25 269 ASP A N 1
ATOM 2042 C CA . ASP A 1 269 ? -18.934 -0.001 8.298 1.00 93.25 269 ASP A CA 1
ATOM 2043 C C . ASP A 1 269 ? -19.027 -1.147 9.310 1.00 93.25 269 ASP A C 1
ATOM 2045 O O . ASP A 1 269 ? -20.101 -1.412 9.861 1.00 93.25 269 ASP A O 1
ATOM 2049 N N . LEU A 1 270 ? -17.920 -1.840 9.597 1.00 94.50 270 LEU A N 1
ATOM 2050 C CA . LEU A 1 270 ? -17.874 -2.816 10.687 1.00 94.50 270 LEU A CA 1
ATOM 2051 C C . LEU A 1 270 ? -18.193 -2.146 12.026 1.00 94.50 270 LEU A C 1
ATOM 2053 O O . LEU A 1 270 ? -19.070 -2.615 12.750 1.00 94.50 270 LEU A O 1
ATOM 2057 N N . LEU A 1 271 ? -17.522 -1.040 12.349 1.00 94.06 271 LEU A N 1
ATOM 2058 C CA . LEU A 1 271 ? -17.683 -0.368 13.641 1.00 94.06 271 LEU A CA 1
ATOM 2059 C C . LEU A 1 271 ? -19.091 0.210 13.827 1.00 94.06 271 LEU A C 1
ATOM 2061 O O . LEU A 1 271 ? -19.604 0.245 14.947 1.00 94.06 271 LEU A O 1
ATOM 2065 N N . LEU A 1 272 ? -19.742 0.619 12.738 1.00 93.38 272 LEU A N 1
ATOM 2066 C CA . LEU A 1 272 ? -21.137 1.051 12.756 1.00 93.38 272 LEU A CA 1
ATOM 2067 C C . LEU A 1 272 ? -22.105 -0.112 13.009 1.00 93.38 272 LEU A C 1
ATOM 2069 O O . LEU A 1 272 ? -23.086 0.076 13.725 1.00 93.38 272 LEU A O 1
ATOM 2073 N N . ARG A 1 273 ? -21.826 -1.307 12.475 1.00 93.38 273 ARG A N 1
ATOM 2074 C CA . ARG A 1 273 ? -22.648 -2.510 12.697 1.00 93.38 273 ARG A CA 1
ATOM 2075 C C . ARG A 1 273 ? -22.517 -3.067 14.110 1.00 93.38 273 ARG A C 1
ATOM 2077 O O . ARG A 1 273 ? -23.511 -3.510 14.662 1.00 93.38 273 ARG A O 1
ATOM 2084 N N . VAL A 1 274 ? -21.327 -2.998 14.705 1.00 90.69 274 VAL A N 1
ATOM 2085 C CA . VAL A 1 274 ? -21.063 -3.413 16.099 1.00 90.69 274 VAL A CA 1
ATOM 2086 C C . VAL A 1 274 ? -21.898 -2.618 17.115 1.00 90.69 274 VAL A C 1
ATOM 2088 O O . VAL A 1 274 ? -22.159 -3.096 18.214 1.00 90.69 274 VAL A O 1
ATOM 2091 N N . LYS A 1 275 ? -22.291 -1.384 16.776 1.00 76.94 275 LYS A N 1
ATOM 2092 C CA . LYS A 1 275 ? -23.075 -0.506 17.657 1.00 76.94 275 LYS A CA 1
ATOM 2093 C C . LYS A 1 275 ? -24.541 -0.952 17.813 1.00 76.94 275 LYS A C 1
ATOM 2095 O O . LYS A 1 275 ? -25.191 -0.497 18.755 1.00 76.94 275 LYS A O 1
ATOM 2100 N N . LEU A 1 276 ? -25.061 -1.745 16.874 1.00 56.78 276 LEU A N 1
ATOM 2101 C CA . LEU A 1 276 ? -26.452 -2.211 16.830 1.00 56.78 276 LEU A CA 1
ATOM 2102 C C . LEU A 1 276 ? -26.604 -3.544 17.565 1.00 56.78 276 LEU A C 1
ATOM 2104 O O . LEU A 1 276 ? -27.635 -3.683 18.258 1.00 56.78 276 LEU A O 1
#

pLDDT: mean 85.57, std 13.21, range [45.78, 98.31]

Radius of gyration: 37.45 Å; chains: 1; bounding box: 69×91×90 Å

Sequence (276 aa):
MNVVPCPKCSAELPAKGRFCLECGCDLYQAGVRRAPLFGARSLVTLAIAVGILGALVVATRGRLVTSSRELPPEEQVVRGLTSELLALAAEGSYPEIVRRFCRPNSAEFQAIEQTLQEIVRGRGAPGLNIFRASATDDLEEAKKFVERHGTQHPDYVVGLLAALTFQDGALRATLGGAPLGTQRAEDFCAWHLGLAFHRVDARAARIAEVGWRDGPRGEPRLVAIVTYPESPTVVPGVVDPRVLPWRLMSDGAWALAFDSRLCLDEVLDLLLRVKL

Secondary structure (DSSP, 8-state):
--PPBPTTT-PBPPTT-SB-TTT--BTTTTTSSPPP-THHHHHHHHHHHHHHHHHHHHHHHHHHS-------HHHHHHHHHHHHHHHHHHTT-HHHHIIIIITT-HHHHHHHHHHHHHHHTSTTHHHHHHHHHHHTT-HHHHHHHHHHTT-S-HHHHHHHHHHHH-SS-HHHHHHTPPP--S-HHHHHHHHHHHHHHTTS-GGG-EEEEEEEEE-TTS-EEEEEEEE-SS---PPTTS--TTEEEEEE-TTS-EEEPPPTTS-HHHHHHHHHHHT-

Foldseek 3Di:
DDFDADPPPRHTDDPDDQADPPPRHGCVVVVVDDDPPPPPPVVVVVVVVVVVVVVVVVVVVVVVPPDPPVPDPVLVVVQVVLLVLLVCLLVLVLLVLCVAFVVVVVVVLVVLVVLLCCCCPNLLNQLLVVLCVQCVLPLVSNLVLQVVLPFPASNLLSLVSCLARPQPGPSCVVSVAHRCDPSNSSSLSSSLSCLQRVQANSVQKDFPDWAWDQAPVRAIWIWTAIDGPDLDDGRQLGDHSRIFTWDQDPVRDIHTDDHVSPCSVVSSVSSNVSVD

=== Feature glossary ===
Key to the feature types in this record:

pLDDT. pLDDT is the predicted lDDT-Cα score: AlphaFold's confidence that the local environment of each residue (all inter-atomic distances within 15 Å) is correctly placed. It is a per-residue number between 0 and 100, with higher meaning more reliable.

Radius of gyration, Cα contacts, bounding box. The geometric summary reports three shape descriptors. Rg (radius of gyration) measures how spread out the Cα atoms are about their centre of mass; compact globular proteins have small Rg, elongated or unfolded ones large. Cα contacts (<8 Å, |i−j|>4) count long-range residue pairs in spatial proximity — high for tightly packed folds, near zero for rods or random coil. The bounding-box extents give the protein's footprint along x, y, z in Å.

Backbone torsions (φ/ψ). Backbone dihedral angles. Every residue except chain termini has a φ (preceding-C → N → Cα → C) and a ψ (N → Cα → C → next-N). They are reported in degrees following the IUPAC sign convention. Secondary structure is essentially a statement about which (φ, ψ) basin each residue occupies.

Contact-map, Ramachandran, and PAE plots. Plot images: a contact map (which residues are close in 3D, as an N×N binary image), a Ramachandran scatter (backbone torsion angles, revealing secondary-structure composition at a glance), and — for AlphaFold structures — a PAE heatmap (pairwise prediction confidence).

Predicted aligned error. Predicted Aligned Error (PAE) is an AlphaFold confidence matrix: entry (i, j) is the expected error in the position of residue j, in ångströms, when the prediction is superimposed on the true structure at residue i. Low PAE within a block of residues means that block is internally rigid and well-predicted; high PAE between two blocks means their relative placement is uncertain even if each block individually is confident.

Secondary structure (3-state, P-SEA). Three-state secondary structure (P-SEA) collapses the eight DSSP classes into helix (a), strand (b), and coil (c). P-SEA assigns these from Cα geometry alone — distances and angles — without requiring backbone oxygens, so it works on any Cα trace.

Solvent-accessible surface area. Solvent-accessible surface area (SASA) is the area in Å² traced out by the centre of a 1.4 Å probe sphere (a water molecule) rolled over the protein's van der Waals surface (Shrake–Rupley / Lee–Richards construction). Buried residues have near-zero SASA; fully exposed residues can exceed 200 Å². The total SASA scales roughly with the number of surface residues.

Foldseek 3Di. The Foldseek 3Di string encodes local tertiary geometry as a 20-letter alphabet — one character per residue — derived from the relative positions of nearby Cα atoms. Unlike the amino-acid sequence, 3Di is a direct function of the 3D structure, so two proteins with the same fold have similar 3Di strings even at low sequence identity.

B-factor. For experimental (PDB) structures, the B-factor (temperature factor) quantifies the positional spread of each atom in the crystal — a combination of thermal vibration and static disorder — in units of Å². High B-factors mark flexible loops or poorly resolved regions; low B-factors mark the rigid, well-ordered core.

mmCIF coordinates. The mmCIF block holds the 3D Cartesian coordinates of each backbone atom (N, Cα, C, O) in ångströms. mmCIF is the PDB's canonical archive format — a tagged-loop text representation of the atomic model.

InterPro / GO / CATH / organism. Functional annotations link the protein to curated databases. InterPro entries identify conserved domains and families by matching the sequence against member-database signatures (Pfam, PROSITE, CDD, …). Gene Ontology (GO) terms describe molecular function, biological process, and cellular component in a controlled vocabulary. CATH places the structure in a hierarchical fold classification (Class/Architecture/Topology/Homologous-superfamily). The organism is the source species.

Rendered structure images. Structure images are PyMOL renders from six orthogonal camera directions. Cartoon representation draws helices as coils and strands as arrows; sticks shows the backbone as bonds; surface shows the solvent-excluded envelope. Rainbow coloring maps sequence position to hue (blue→red, N→C); chain coloring assigns a distinct color per polypeptide.

Sequence. This is the polypeptide sequence — one letter per residue, N-terminus first. Length ranges from a few dozen residues for small domains to over a thousand for large multi-domain proteins.

Secondary structure (8-state, DSSP). The SS8 string is DSSP's per-residue secondary-structure call. α-helix (H) means an i→i+4 H-bond ladder; β-strand (E) means the residue participates in a β-sheet; 3₁₀ (G) and π (I) are tighter and wider helices; T/S are turns/bends; '-' is loop.

Nearest PDB structures. Structural nearest neighbors (via Foldseek easy-search vs the PDB). Reported per hit: target PDB id, E-value, and alignment TM-score. A TM-score above ~0.5 is the conventional threshold for 'same fold'.